Protein 3CI6 (pdb70)

CATH classification: 3.30.450.40

Foldseek 3Di:
DDLVVLLVVLVVCLVPAPALLSNQLSLVSLCVVPAQKKKKWFAPPVVQKTAINMRRDDPVSHRPDIGHLLAADQSVCQVVVAWDWFLARVVDPRYCFRTKIKHWAEPPHTMIMMTTHRHGDGQDPSNRVSVVVVRPVSNVSVVVCVVVVVD/DDLVVLLVVLLVQLVPDDALVSNQLSLVSLCVSPFQKKKKWFQDPVVQWTAINMDNPDPVRHRPWIGHCCAAPQNVCQVVVDWDWFLACVVVPVRRRDTPDADFGTWTWHWADPPHTMIMITTHRHRHDDDPSSVVSVNVSRDSSNVSVVVCVVPDDPD

B-factor: mean 15.13, std 10.1, range [2.0, 68.83]

Radius of gyration: 20.43 Å; Cα contacts (8 Å, |Δi|>4): 674; chains: 2; bounding box: 44×28×65 Å

Nearest PDB structures (foldseek):
  3ci6-assembly1_A  TM=1.004E+00  e=3.225E-29  Acinetobacter baylyi ADP1
  3ci6-assembly1_B  TM=9.570E-01  e=1.673E-23  Acinetobacter baylyi ADP1
  3trc-assembly1_A-2  TM=9.580E-01  e=2.636E-16  Coxiella burnetii
  1mc0-assembly1_A  TM=6.844E-01  e=2.206E-07  Mus musculus
  1ykd-assembly1_A  TM=7.534E-01  e=1.254E-06  Anabaena sp.

InterPro domains:
  IPR000121 PEP-utilising enzyme, C-terminal [PF02896] (431-718)
  IPR003018 GAF domain [PF01590] (22-156)
  IPR003018 GAF domain [SM00065] (21-168)
  IPR006318 Phosphotransferase system, enzyme I-like [TIGR01417] (184-736)
  IPR008279 PEP-utilising enzyme, mobile domain [PF00391] (331-403)
  IPR008731 Phosphotransferase system, enzyme I N-terminal [PF05524] (183-305)
  IPR015813 Pyruvate/Phosphoenolpyruvate kinase-like domain superfamily [SSF51621] (432-726)
  IPR023151 PEP-utilising enzyme, conserved site [PS00742] (625-643)
  IPR029016 GAF-like domain superfamily [G3DSA:3.30.450.40] (1-168)
  IPR036618 PtsI, HPr-binding domain superfamily [G3DSA:1.10.274.10] (201-325)
  IPR036618 PtsI, HPr-binding domain superfamily [SSF47831] (208-320)
  IPR036637 Phosphohistidine domain superfamily [SSF52009] (304-424)
  IPR040442 Pyruvate kinase-like domain superfamily [G3DSA:3.20.20.60] (415-750)
  IPR050499 Phosphoenolpyruvate-dependent sugar PTS enzyme [PTHR46244] (84-750)

Structure (mmCIF, N/CA/C/O backbone):
data_3CI6
#
_entry.id   3CI6
#
_cell.length_a   39.081
_cell.length_b   54.992
_cell.length_c   124.118
_cell.angle_alpha   90.000
_cell.angle_beta   90.000
_cell.angle_gamma   90.000
#
_symmetry.space_group_name_H-M   'P 21 21 21'
#
loop_
_entity.id
_entity.type
_entity.pdbx_description
1 polymer 'Phosphoenolpyruvate-protein phosphotransferase'
2 non-polymer 1-ETHOXY-2-(2-ETHOXYETHOXY)ETHANE
3 non-polymer DI(HYDROXYETHYL)ETHER
4 non-polymer GLYCEROL
5 water water
#
loop_
_atom_site.group_PDB
_atom_site.id
_atom_site.type_symbol
_atom_site.label_atom_id
_atom_site.label_alt_id
_atom_site.label_comp_id
_atom_site.label_asym_id
_atom_site.label_entity_id
_atom_site.label_seq_id
_atom_site.pdbx_PDB_ins_code
_atom_site.Cartn_x
_atom_site.Cartn_y
_atom_site.Cartn_z
_atom_site.occupancy
_atom_site.B_iso_or_equiv
_atom_site.auth_seq_id
_atom_site.auth_comp_id
_atom_site.auth_asym_id
_atom_site.auth_atom_id
_atom_site.pdbx_PDB_model_num
ATOM 9 N N A SER A 1 5 ? 1.891 33.948 -11.974 0.50 12.94 2 SER A N 1
ATOM 10 N N B SER A 1 5 ? 1.941 33.987 -12.054 0.50 13.76 2 SER A N 1
ATOM 11 C CA A SER A 1 5 ? 3.280 33.798 -11.560 0.50 11.02 2 SER A CA 1
ATOM 12 C CA B SER A 1 5 ? 3.314 33.797 -11.566 0.50 12.87 2 SER A CA 1
ATOM 13 C C A SER A 1 5 ? 3.543 32.777 -10.450 0.50 10.02 2 SER A C 1
ATOM 14 C C B SER A 1 5 ? 3.419 32.634 -10.593 0.50 10.89 2 SER A C 1
ATOM 15 O O A SER A 1 5 ? 2.907 32.823 -9.383 0.50 8.32 2 SER A O 1
ATOM 16 O O B SER A 1 5 ? 2.496 32.392 -9.815 0.50 10.41 2 SER A O 1
ATOM 21 N N . ASN A 1 6 ? 4.543 31.917 -10.665 1.00 9.04 3 ASN A N 1
ATOM 22 C CA . ASN A 1 6 ? 4.949 30.977 -9.627 1.00 7.99 3 ASN A CA 1
ATOM 23 C C . ASN A 1 6 ? 5.905 31.739 -8.733 1.00 8.27 3 ASN A C 1
ATOM 24 O O . ASN A 1 6 ? 6.978 32.160 -9.175 1.00 7.33 3 ASN A O 1
ATOM 45 N N . GLN A 1 8 ? 7.841 31.134 -6.041 1.00 7.13 5 GLN A N 1
ATOM 46 C CA . GLN A 1 8 ? 9.196 30.662 -5.728 1.00 6.83 5 GLN A CA 1
ATOM 47 C C . GLN A 1 8 ? 10.069 30.669 -6.964 1.00 6.21 5 GLN A C 1
ATOM 48 O O . GLN A 1 8 ? 11.244 31.070 -6.884 1.00 6.05 5 GLN A O 1
ATOM 54 N N . LEU A 1 9 ? 9.535 30.248 -8.111 1.00 6.24 6 LEU A N 1
ATOM 55 C CA . LEU A 1 9 ? 10.340 30.318 -9.352 1.00 6.96 6 LEU A CA 1
ATOM 56 C C . LEU A 1 9 ? 10.791 31.729 -9.636 1.00 6.42 6 LEU A C 1
ATOM 57 O O . LEU A 1 9 ? 11.983 31.960 -9.937 1.00 6.92 6 LEU A O 1
ATOM 62 N N . ASP A 1 10 ? 9.880 32.688 -9.524 1.00 6.65 7 ASP A N 1
ATOM 63 C CA . ASP A 1 10 ? 10.231 34.058 -9.841 1.00 7.69 7 ASP A CA 1
ATOM 64 C C . ASP A 1 10 ? 11.244 34.650 -8.843 1.00 7.04 7 ASP A C 1
ATOM 65 O O . ASP A 1 10 ? 12.166 35.370 -9.215 1.00 6.94 7 ASP A O 1
ATOM 70 N N . THR A 1 11 ? 11.098 34.312 -7.570 1.00 6.69 8 THR A N 1
ATOM 71 C CA . THR A 1 11 ? 12.069 34.786 -6.583 1.00 6.93 8 THR A CA 1
ATOM 72 C C . THR A 1 11 ? 13.439 34.175 -6.809 1.00 6.84 8 THR A C 1
ATOM 73 O O . THR A 1 11 ? 14.456 34.848 -6.695 1.00 7.86 8 THR A O 1
ATOM 77 N N . LEU A 1 12 ? 13.470 32.867 -7.103 1.00 6.79 9 LEU A N 1
ATOM 78 C CA . LEU A 1 12 ? 14.730 32.196 -7.392 1.00 6.06 9 LEU A CA 1
ATOM 79 C C . LEU A 1 12 ? 15.430 32.916 -8.542 1.00 7.46 9 LEU A C 1
ATOM 80 O O . LEU A 1 12 ? 16.633 33.182 -8.484 1.00 6.71 9 LEU A O 1
ATOM 85 N N . ARG A 1 13 ? 14.671 33.253 -9.570 1.00 6.87 10 ARG A N 1
ATOM 86 C CA . ARG A 1 13 ? 15.256 33.919 -10.746 1.00 7.25 10 ARG A CA 1
ATOM 87 C C . ARG A 1 13 ? 15.907 35.220 -10.329 1.00 5.94 10 ARG A C 1
ATOM 88 O O . ARG A 1 13 ? 17.051 35.470 -10.665 1.00 6.86 10 ARG A O 1
ATOM 96 N N . ARG A 1 14 ? 15.209 36.028 -9.545 1.00 6.70 11 ARG A N 1
ATOM 97 C CA . ARG A 1 14 ? 15.752 37.291 -9.166 1.00 8.00 11 ARG A CA 1
ATOM 98 C C . ARG A 1 14 ? 17.021 37.130 -8.316 1.00 7.09 11 ARG A C 1
ATOM 99 O O . ARG A 1 14 ? 18.003 37.838 -8.492 1.00 7.64 11 ARG A O 1
ATOM 107 N N . ILE A 1 15 ? 16.994 36.208 -7.373 1.00 6.40 12 ILE A N 1
ATOM 108 C CA . ILE A 1 15 ? 18.164 36.014 -6.513 1.00 7.50 12 ILE A CA 1
ATOM 109 C C . ILE A 1 15 ? 19.358 35.497 -7.303 1.00 7.21 12 ILE A C 1
ATOM 110 O O . ILE A 1 15 ? 20.484 36.027 -7.153 1.00 7.17 12 ILE A O 1
ATOM 115 N N . VAL A 1 16 ? 19.171 34.465 -8.139 1.00 6.98 13 VAL A N 1
ATOM 116 C CA . VAL A 1 16 ? 20.330 33.921 -8.824 1.00 7.51 13 VAL A CA 1
ATOM 117 C C . VAL A 1 16 ? 20.923 34.939 -9.780 1.00 7.32 13 VAL A C 1
ATOM 118 O O . VAL A 1 16 ? 22.135 34.921 -10.027 1.00 8.29 13 VAL A O 1
ATOM 122 N N . GLN A 1 17 ? 20.083 35.787 -10.370 1.00 7.01 14 GLN A N 1
ATOM 123 C CA . GLN A 1 17 ? 20.603 36.845 -11.264 1.00 7.60 14 GLN A CA 1
ATOM 124 C C . GLN A 1 17 ? 21.527 37.802 -10.494 1.00 7.76 14 GLN A C 1
ATOM 125 O O . GLN A 1 17 ? 22.535 38.256 -11.038 1.00 8.65 14 GLN A O 1
ATOM 131 N N A GLU A 1 18 ? 21.222 38.075 -9.235 0.50 7.86 15 GLU A N 1
ATOM 132 N N B GLU A 1 18 ? 21.207 38.094 -9.240 0.50 7.63 15 GLU A N 1
ATOM 133 C CA A GLU A 1 18 ? 22.117 38.913 -8.445 0.50 8.19 15 GLU A CA 1
ATOM 134 C CA B GLU A 1 18 ? 22.114 38.905 -8.429 0.50 8.05 15 GLU A CA 1
ATOM 135 C C A GLU A 1 18 ? 23.428 38.185 -8.156 0.50 8.29 15 GLU A C 1
ATOM 136 C C B GLU A 1 18 ? 23.429 38.166 -8.240 0.50 8.12 15 GLU A C 1
ATOM 137 O O A GLU A 1 18 ? 24.507 38.770 -8.188 0.50 8.33 15 GLU A O 1
ATOM 138 O O B GLU A 1 18 ? 24.510 38.718 -8.454 0.50 8.12 15 GLU A O 1
ATOM 149 N N . ILE A 1 19 ? 23.352 36.903 -7.865 1.00 7.53 16 ILE A N 1
ATOM 150 C CA . ILE A 1 19 ? 24.564 36.095 -7.676 1.00 8.49 16 ILE A CA 1
ATOM 151 C C . ILE A 1 19 ? 25.405 36.003 -8.954 1.00 8.64 16 ILE A C 1
ATOM 152 O O . ILE A 1 19 ? 26.644 36.078 -8.905 1.00 7.69 16 ILE A O 1
ATOM 157 N N . ASN A 1 20 ? 24.745 35.886 -10.105 1.00 8.39 17 ASN A N 1
ATOM 158 C CA . ASN A 1 20 ? 25.431 35.822 -11.404 1.00 8.31 17 ASN A CA 1
ATOM 159 C C . ASN A 1 20 ? 26.341 37.044 -11.617 1.00 8.16 17 ASN A C 1
ATOM 160 O O . ASN A 1 20 ? 27.354 36.945 -12.334 1.00 7.56 17 ASN A O 1
ATOM 165 N N A SER A 1 21 ? 25.984 38.166 -11.004 0.50 8.44 18 SER A N 1
ATOM 166 N N B SER A 1 21 ? 25.998 38.185 -11.026 0.50 8.98 18 SER A N 1
ATOM 167 C CA A SER A 1 21 ? 26.714 39.418 -11.199 0.50 8.22 18 SER A CA 1
ATOM 168 C CA B SER A 1 21 ? 26.816 39.393 -11.197 0.50 9.23 18 SER A CA 1
ATOM 169 C C A SER A 1 21 ? 27.597 39.784 -10.008 0.50 8.36 18 SER A C 1
ATOM 170 C C B SER A 1 21 ? 27.664 39.714 -9.964 0.50 9.18 18 SER A C 1
ATOM 171 O O A SER A 1 21 ? 28.059 40.918 -9.891 0.50 7.09 18 SER A O 1
ATOM 172 O O B SER A 1 21 ? 28.112 40.849 -9.785 0.50 8.15 18 SER A O 1
ATOM 177 N N A SER A 1 22 ? 27.857 38.803 -9.155 0.50 8.44 19 SER A N 1
ATOM 178 N N B SER A 1 22 ? 27.911 38.700 -9.142 0.50 9.21 19 SER A N 1
ATOM 179 C CA A SER A 1 22 ? 28.785 38.936 -8.025 0.50 8.63 19 SER A CA 1
ATOM 180 C CA B SER A 1 22 ? 28.863 38.785 -8.023 0.50 9.23 19 SER A CA 1
ATOM 181 C C A SER A 1 22 ? 30.214 39.148 -8.510 0.50 8.59 19 SER A C 1
ATOM 182 C C B SER A 1 22 ? 30.238 39.150 -8.532 0.50 8.90 19 SER A C 1
ATOM 183 O O A SER A 1 22 ? 30.575 38.724 -9.616 0.50 8.49 19 SER A O 1
ATOM 184 O O B SER A 1 22 ? 30.593 38.834 -9.680 0.50 8.88 19 SER A O 1
ATOM 189 N N . VAL A 1 23 ? 31.032 39.774 -7.663 1.00 8.05 20 VAL A N 1
ATOM 190 C CA . VAL A 1 23 ? 32.446 40.039 -7.972 1.00 7.70 20 VAL A CA 1
ATOM 191 C C . VAL A 1 23 ? 33.442 39.137 -7.261 1.00 8.40 20 VAL A C 1
ATOM 192 O O . VAL A 1 23 ? 34.640 39.229 -7.539 1.00 10.85 20 VAL A O 1
ATOM 196 N N . SER A 1 24 ? 32.971 38.272 -6.374 1.00 8.04 21 SER A N 1
ATOM 197 C CA . SER A 1 24 ? 33.880 37.412 -5.567 1.00 8.00 21 SER A CA 1
ATOM 198 C C . SER A 1 24 ? 33.038 36.408 -4.810 1.00 7.40 21 SER A C 1
ATOM 199 O O . SER A 1 24 ? 31.799 36.534 -4.730 1.00 8.19 21 SER A O 1
ATOM 202 N N . LEU A 1 25 ? 33.728 35.475 -4.160 1.00 8.57 22 LEU A N 1
ATOM 203 C CA . LEU A 1 25 ? 33.098 34.540 -3.255 1.00 8.95 22 LEU A CA 1
ATOM 204 C C . LEU A 1 25 ? 32.375 35.281 -2.128 1.00 8.21 22 LEU A C 1
ATOM 205 O O . LEU A 1 25 ? 31.205 35.030 -1.876 1.00 7.87 22 LEU A O 1
ATOM 210 N N . HIS A 1 26 ? 33.065 36.215 -1.494 1.00 9.45 23 HIS A N 1
ATOM 211 C CA . HIS A 1 26 ? 32.469 36.916 -0.372 1.00 10.05 23 HIS A CA 1
ATOM 212 C C . HIS A 1 26 ? 31.248 37.723 -0.791 1.00 8.82 23 HIS A C 1
ATOM 213 O O . HIS A 1 26 ? 30.253 37.776 -0.067 1.00 9.79 23 HIS A O 1
ATOM 220 N N . ASP A 1 27 ? 31.311 38.336 -1.964 1.00 8.50 24 ASP A N 1
ATOM 221 C CA . ASP A 1 27 ? 30.159 39.063 -2.477 1.00 8.01 24 ASP A CA 1
ATOM 222 C C . ASP A 1 27 ? 28.978 38.116 -2.686 1.00 8.56 24 ASP A C 1
ATOM 223 O O . ASP A 1 27 ? 27.842 38.417 -2.308 1.00 8.56 24 ASP A O 1
ATOM 228 N N . SER A 1 28 ? 29.240 36.951 -3.278 1.00 8.14 25 SER A N 1
ATOM 229 C CA . SER A 1 28 ? 28.191 35.963 -3.478 1.00 8.19 25 SER A CA 1
ATOM 230 C C . SER A 1 28 ? 27.535 35.531 -2.180 1.00 8.70 25 SER A C 1
ATOM 231 O O . SER A 1 28 ? 26.324 35.400 -2.121 1.00 8.76 25 SER A O 1
ATOM 234 N N . LEU A 1 29 ? 28.329 35.272 -1.146 1.00 8.42 26 LEU A N 1
ATOM 235 C CA . LEU A 1 29 ? 27.782 34.861 0.134 1.00 8.89 26 LEU A CA 1
ATOM 236 C C . LEU A 1 29 ? 26.956 35.969 0.762 1.00 8.81 26 LEU A C 1
ATOM 237 O O . LEU A 1 29 ? 25.900 35.708 1.336 1.00 10.03 26 LEU A O 1
ATOM 242 N N A ASP A 1 30 ? 27.438 37.204 0.674 0.50 8.71 27 ASP A N 1
ATOM 243 N N B ASP A 1 30 ? 27.428 37.204 0.667 0.50 9.40 27 ASP A N 1
ATOM 244 C CA A ASP A 1 30 ? 26.693 38.345 1.214 0.50 8.96 27 ASP A CA 1
ATOM 245 C CA B ASP A 1 30 ? 26.691 38.339 1.236 0.50 10.16 27 ASP A CA 1
ATOM 246 C C A ASP A 1 30 ? 25.359 38.537 0.487 0.50 9.16 27 ASP A C 1
ATOM 247 C C B ASP A 1 30 ? 25.392 38.657 0.483 0.50 9.83 27 ASP A C 1
ATOM 248 O O A ASP A 1 30 ? 24.310 38.680 1.105 0.50 7.75 27 ASP A O 1
ATOM 249 O O B ASP A 1 30 ? 24.394 39.011 1.102 0.50 9.03 27 ASP A O 1
ATOM 258 N N . ILE A 1 31 ? 25.399 38.490 -0.842 1.00 8.51 28 ILE A N 1
ATOM 259 C CA . ILE A 1 31 ? 24.167 38.600 -1.616 1.00 8.21 28 ILE A CA 1
ATOM 260 C C . ILE A 1 31 ? 23.216 37.489 -1.141 1.00 9.57 28 ILE A C 1
ATOM 261 O O . ILE A 1 31 ? 22.030 37.722 -0.863 1.00 8.73 28 ILE A O 1
ATOM 274 N N . VAL A 1 33 ? 22.907 35.648 1.722 1.00 8.48 30 VAL A N 1
ATOM 275 C CA . VAL A 1 33 ? 22.316 35.809 3.046 1.00 9.32 30 VAL A CA 1
ATOM 276 C C . VAL A 1 33 ? 21.283 36.916 3.109 1.00 8.69 30 VAL A C 1
ATOM 277 O O . VAL A 1 33 ? 20.238 36.792 3.759 1.00 10.45 30 VAL A O 1
ATOM 281 N N . ASN A 1 34 ? 21.565 38.029 2.448 1.00 9.79 31 ASN A N 1
ATOM 282 C CA . ASN A 1 34 ? 20.596 39.131 2.409 1.00 10.09 31 ASN A CA 1
ATOM 283 C C . ASN A 1 34 ? 19.352 38.803 1.627 1.00 10.06 31 ASN A C 1
ATOM 284 O O . ASN A 1 34 ? 18.241 39.044 2.095 1.00 10.05 31 ASN A O 1
ATOM 289 N N . GLN A 1 35 ? 19.526 38.215 0.449 1.00 9.52 32 GLN A N 1
ATOM 290 C CA . GLN A 1 35 ? 18.382 37.881 -0.369 1.00 9.66 32 GLN A CA 1
ATOM 291 C C . GLN A 1 35 ? 17.515 36.805 0.253 1.00 8.44 32 GLN A C 1
ATOM 292 O O . GLN A 1 35 ? 16.272 36.868 0.179 1.00 8.98 32 GLN A O 1
ATOM 298 N N . VAL A 1 36 ? 18.150 35.773 0.815 1.00 9.34 33 VAL A N 1
ATOM 299 C CA . VAL A 1 36 ? 17.398 34.707 1.496 1.00 9.22 33 VAL A CA 1
ATOM 300 C C . VAL A 1 36 ? 16.665 35.246 2.732 1.00 9.28 33 VAL A C 1
ATOM 301 O O . VAL A 1 36 ? 15.504 34.930 2.925 1.00 10.00 33 VAL A O 1
ATOM 305 N N . ALA A 1 37 ? 17.292 36.130 3.494 1.00 9.57 34 ALA A N 1
ATOM 306 C CA . ALA A 1 37 ? 16.597 36.704 4.676 1.00 10.03 34 ALA A CA 1
ATOM 307 C C . ALA A 1 37 ? 15.341 37.448 4.251 1.00 10.24 34 ALA A C 1
ATOM 308 O O . ALA A 1 37 ? 14.281 37.334 4.884 1.00 10.11 34 ALA A O 1
ATOM 310 N N . ASP A 1 38 ? 15.434 38.221 3.163 1.00 10.17 35 ASP A N 1
ATOM 311 C CA . ASP A 1 38 ? 14.241 38.876 2.590 1.00 10.39 35 ASP A CA 1
ATOM 312 C C . ASP A 1 38 ? 13.196 37.890 2.098 1.00 9.34 35 ASP A C 1
ATOM 313 O O . ASP A 1 38 ? 12.028 38.015 2.444 1.00 10.75 35 ASP A O 1
ATOM 318 N N . ALA A 1 39 ? 13.580 36.887 1.302 1.00 8.28 36 ALA A N 1
ATOM 319 C CA . ALA A 1 39 ? 12.605 35.988 0.744 1.00 9.51 36 ALA A CA 1
ATOM 320 C C . ALA A 1 39 ? 11.869 35.204 1.786 1.00 9.66 36 ALA A C 1
ATOM 321 O O . ALA A 1 39 ? 10.669 34.952 1.637 1.00 9.89 36 ALA A O 1
ATOM 331 N N . LYS A 1 41 ? 11.645 36.055 5.005 1.00 7.83 38 LYS A N 1
ATOM 332 C CA . LYS A 1 41 ? 11.205 36.911 6.097 1.00 7.99 38 LYS A CA 1
ATOM 333 C C . LYS A 1 41 ? 11.682 36.419 7.447 1.00 7.80 38 LYS A C 1
ATOM 334 O O . LYS A 1 41 ? 10.894 36.274 8.383 1.00 8.44 38 LYS A O 1
ATOM 340 N N . VAL A 1 42 ? 12.995 36.264 7.552 1.00 7.81 39 VAL A N 1
ATOM 341 C CA . VAL A 1 42 ? 13.629 35.805 8.777 1.00 7.86 39 VAL A CA 1
ATOM 342 C C . VAL A 1 42 ? 14.586 36.812 9.375 1.00 8.55 39 VAL A C 1
ATOM 343 O O . VAL A 1 42 ? 15.124 37.684 8.684 1.00 9.32 39 VAL A O 1
ATOM 347 N N . ASP A 1 43 ? 14.780 36.705 10.686 1.00 8.67 40 ASP A N 1
ATOM 348 C CA . ASP A 1 43 ? 15.704 37.559 11.424 1.00 8.88 40 ASP A CA 1
ATOM 349 C C . ASP A 1 43 ? 17.160 37.316 11.026 1.00 9.14 40 ASP A C 1
ATOM 350 O O . ASP A 1 43 ? 17.970 38.256 11.058 1.00 11.06 40 ASP A O 1
ATOM 355 N N . VAL A 1 44 ? 17.480 36.056 10.744 1.00 8.86 41 VAL A N 1
ATOM 356 C CA . VAL A 1 44 ? 18.862 35.690 10.493 1.00 10.02 41 VAL A CA 1
ATOM 357 C C . VAL A 1 44 ? 18.974 34.733 9.329 1.00 10.08 41 VAL A C 1
ATOM 358 O O . VAL A 1 44 ? 18.213 33.789 9.233 1.00 9.75 41 VAL A O 1
ATOM 362 N N . CYS A 1 45 ? 19.924 34.998 8.434 1.00 9.91 42 CYS A N 1
ATOM 363 C CA . CYS A 1 45 ? 20.403 33.997 7.497 1.00 9.72 42 CYS A CA 1
ATOM 364 C C . CYS A 1 45 ? 21.914 33.980 7.527 1.00 9.37 42 CYS A C 1
ATOM 365 O O . CYS A 1 45 ? 22.544 35.041 7.418 1.00 10.29 42 CYS A O 1
ATOM 368 N N . SER A 1 46 ? 22.503 32.772 7.677 1.00 9.13 43 SER A N 1
ATOM 369 C CA . SER A 1 46 ? 23.941 32.614 7.778 1.00 9.69 43 SER A CA 1
ATOM 370 C C . SER A 1 46 ? 24.424 31.494 6.888 1.00 9.16 43 SER A C 1
ATOM 371 O O . SER A 1 46 ? 23.696 30.538 6.624 1.00 9.14 43 SER A O 1
ATOM 374 N N . ILE A 1 47 ? 25.672 31.604 6.456 1.00 8.01 44 ILE A N 1
ATOM 375 C CA . ILE A 1 47 ? 26.320 30.551 5.709 1.00 8.66 44 ILE A CA 1
ATOM 376 C C . ILE A 1 47 ? 27.597 30.199 6.409 1.00 8.08 44 ILE A C 1
ATOM 377 O O . ILE A 1 47 ? 28.399 31.069 6.726 1.00 8.88 44 ILE A O 1
ATOM 382 N N . TYR A 1 48 ? 27.733 28.914 6.697 1.00 7.75 45 TYR A N 1
ATOM 383 C CA . TYR A 1 48 ? 28.937 28.325 7.288 1.00 7.78 45 TYR A CA 1
ATOM 384 C C . TYR A 1 48 ? 29.611 27.460 6.255 1.00 8.35 45 TYR A C 1
ATOM 385 O O . TYR A 1 48 ? 28.947 26.684 5.534 1.00 8.59 45 TYR A O 1
ATOM 394 N N . LEU A 1 49 ? 30.946 27.560 6.166 1.00 8.41 46 LEU A N 1
ATOM 395 C CA . LEU A 1 49 ? 31.696 26.725 5.232 1.00 9.96 46 LEU A CA 1
ATOM 396 C C . LEU A 1 49 ? 32.475 25.686 5.976 1.00 10.64 46 LEU A C 1
ATOM 397 O O . LEU A 1 49 ? 33.040 25.981 7.011 1.00 11.29 46 LEU A O 1
ATOM 402 N N . LEU A 1 50 ? 32.509 24.462 5.465 1.00 10.66 47 LEU A N 1
ATOM 403 C CA . LEU A 1 50 ? 33.288 23.395 6.067 1.00 11.95 47 LEU A CA 1
ATOM 404 C C . LEU A 1 50 ? 34.760 23.625 5.788 1.00 12.55 47 LEU A C 1
ATOM 405 O O . LEU A 1 50 ? 35.182 23.880 4.640 1.00 13.21 47 LEU A O 1
ATOM 410 N N . ASP A 1 51 ? 35.531 23.548 6.865 1.00 15.18 48 ASP A N 1
ATOM 411 C CA . ASP A 1 51 ? 36.954 23.503 6.823 1.00 17.80 48 ASP A CA 1
ATOM 412 C C . ASP A 1 51 ? 37.229 22.036 7.123 1.00 18.40 48 ASP A C 1
ATOM 413 O O . ASP A 1 51 ? 37.275 21.629 8.275 1.00 18.40 48 ASP A O 1
ATOM 418 N N . GLU A 1 52 ? 37.332 21.242 6.064 1.00 20.07 49 GLU A N 1
ATOM 419 C CA . GLU A 1 52 ? 37.430 19.780 6.161 1.00 21.14 49 GLU A CA 1
ATOM 420 C C . GLU A 1 52 ? 38.647 19.327 6.966 1.00 22.06 49 GLU A C 1
ATOM 421 O O . GLU A 1 52 ? 38.568 18.378 7.756 1.00 22.27 49 GLU A O 1
ATOM 427 N N . ARG A 1 53 ? 39.778 19.993 6.746 1.00 22.55 50 ARG A N 1
ATOM 428 C CA . ARG A 1 53 ? 41.013 19.642 7.435 1.00 23.23 50 ARG A CA 1
ATOM 429 C C . ARG A 1 53 ? 40.791 19.609 8.932 1.00 23.28 50 ARG A C 1
ATOM 430 O O . ARG A 1 53 ? 41.218 18.685 9.627 1.00 22.99 50 ARG A O 1
ATOM 438 N N . ASN A 1 54 ? 40.096 20.636 9.407 1.00 23.09 51 ASN A N 1
ATOM 439 C CA . ASN A 1 54 ? 39.867 20.843 10.825 1.00 23.16 51 ASN A CA 1
ATOM 440 C C . ASN A 1 54 ? 38.492 20.329 11.299 1.00 22.67 51 ASN A C 1
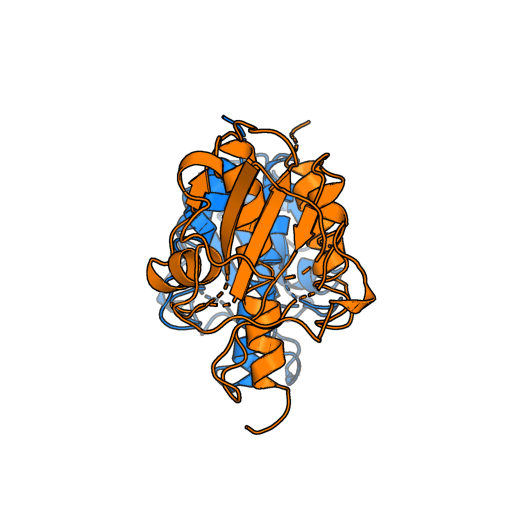ATOM 441 O O . ASN A 1 54 ? 38.198 20.350 12.489 1.00 23.05 51 ASN A O 1
ATOM 446 N N . GLN A 1 55 ? 37.699 19.786 10.375 1.00 22.16 52 GLN A N 1
ATOM 447 C CA . GLN A 1 55 ? 36.352 19.265 10.673 1.00 21.75 52 GLN A CA 1
ATOM 448 C C . GLN A 1 55 ? 35.554 20.282 11.498 1.00 20.88 52 GLN A C 1
ATOM 449 O O . GLN A 1 55 ? 34.971 19.950 12.539 1.00 20.52 52 GLN A O 1
ATOM 455 N N . ARG A 1 56 ? 35.569 21.524 11.022 1.00 19.21 53 ARG A N 1
ATOM 456 C CA . ARG A 1 56 ? 34.870 22.619 11.673 1.00 19.41 53 ARG A CA 1
ATOM 457 C C . ARG A 1 56 ? 34.111 23.404 10.622 1.00 17.36 53 ARG A C 1
ATOM 458 O O . ARG A 1 56 ? 34.498 23.406 9.451 1.00 16.12 53 ARG A O 1
ATOM 466 N N . TYR A 1 57 ? 33.037 24.057 11.049 1.00 15.68 54 TYR A N 1
ATOM 467 C CA . TYR A 1 57 ? 32.256 24.949 10.184 1.00 15.13 54 TYR A CA 1
ATOM 468 C C . TYR A 1 57 ? 32.543 26.379 10.578 1.00 14.13 54 TYR A C 1
ATOM 469 O O . TYR A 1 57 ? 32.345 26.739 11.747 1.00 15.76 54 TYR A O 1
ATOM 478 N N A LEU A 1 58 ? 32.974 27.188 9.620 0.60 12.49 55 LEU A N 1
ATOM 479 N N B LEU A 1 58 ? 33.013 27.178 9.622 0.40 13.13 55 LEU A N 1
ATOM 480 C CA A LEU A 1 58 ? 33.344 28.561 9.863 0.60 12.08 55 LEU A CA 1
ATOM 481 C CA B LEU A 1 58 ? 33.356 28.577 9.838 0.40 12.75 55 LEU A CA 1
ATOM 482 C C A LEU A 1 58 ? 32.233 29.470 9.373 0.60 11.60 55 LEU A C 1
ATOM 483 C C B LEU A 1 58 ? 32.207 29.453 9.377 0.40 12.04 55 LEU A C 1
ATOM 484 O O A LEU A 1 58 ? 31.813 29.355 8.229 0.60 10.54 55 LEU A O 1
ATOM 485 O O B LEU A 1 58 ? 31.748 29.303 8.252 0.40 11.35 55 LEU A O 1
ATOM 494 N N . LEU A 1 59 ? 31.744 30.368 10.228 1.00 11.25 56 LEU A N 1
ATOM 495 C CA . LEU A 1 59 ? 30.750 31.351 9.807 1.00 11.42 56 LEU A CA 1
ATOM 496 C C . LEU A 1 59 ? 31.408 32.287 8.803 1.00 11.91 56 LEU A C 1
ATOM 497 O O . LEU A 1 59 ? 32.401 32.953 9.117 1.00 12.49 56 LEU A O 1
ATOM 510 N N . ALA A 1 61 ? 29.339 34.287 6.286 1.00 10.72 58 ALA A N 1
ATOM 511 C CA . ALA A 1 61 ? 28.492 35.417 5.935 1.00 10.98 58 ALA A CA 1
ATOM 512 C C . ALA A 1 61 ? 27.256 35.362 6.791 1.00 10.95 58 ALA A C 1
ATOM 513 O O . ALA A 1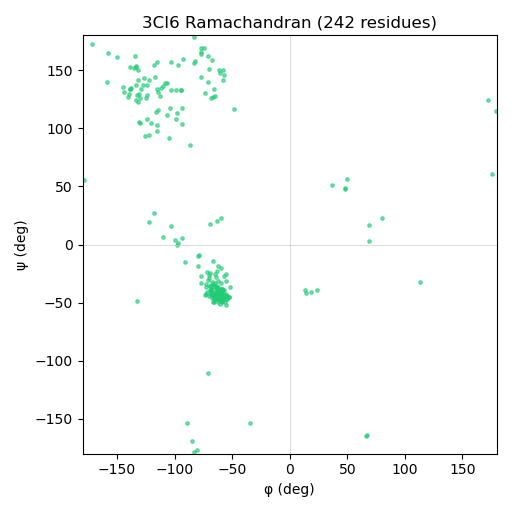 61 ? 26.782 34.274 7.132 1.00 10.12 58 ALA A O 1
ATOM 515 N N . SER A 1 62 ? 26.711 36.511 7.121 1.00 11.33 59 SER A N 1
ATOM 516 C CA . SER A 1 62 ? 25.438 36.535 7.866 1.00 12.03 59 SER A CA 1
ATOM 517 C C . SER A 1 62 ? 24.676 37.840 7.695 1.00 12.95 59 SER A C 1
ATOM 518 O O . SER A 1 62 ? 25.283 38.926 7.644 1.00 14.64 59 SER A O 1
ATOM 521 N N A LYS A 1 63 ? 23.354 37.730 7.624 0.70 13.27 60 LYS A N 1
ATOM 522 N N B LYS A 1 63 ? 23.353 37.740 7.609 0.30 12.56 60 LYS A N 1
ATOM 523 C CA A LYS A 1 63 ? 22.430 38.856 7.829 0.70 13.85 60 LYS A CA 1
ATOM 524 C CA B LYS A 1 63 ? 22.461 38.880 7.837 0.30 12.98 60 LYS A CA 1
ATOM 525 C C A LYS A 1 63 ? 21.751 38.567 9.160 0.70 14.09 60 LYS A C 1
ATOM 526 C C B LYS A 1 63 ? 21.750 38.584 9.145 0.30 13.89 60 LYS A C 1
ATOM 527 O O A LYS A 1 63 ? 21.138 37.511 9.320 0.70 14.41 60 LYS A O 1
ATOM 528 O O B LYS A 1 63 ? 21.089 37.556 9.268 0.30 14.17 60 LYS A O 1
ATOM 539 N N . GLY A 1 64 ? 21.912 39.470 10.120 1.00 15.61 61 GLY A N 1
ATOM 540 C CA . GLY A 1 64 ? 21.237 39.345 11.401 1.00 16.90 61 GLY A CA 1
ATOM 541 C C . GLY A 1 64 ? 22.100 39.005 12.608 1.00 18.02 61 GLY A C 1
ATOM 542 O O . GLY A 1 64 ? 21.790 39.454 13.716 1.00 18.76 61 GLY A O 1
ATOM 543 N N . LEU A 1 65 ? 23.163 38.212 12.437 1.00 19.42 62 LEU A N 1
ATOM 544 C CA . LEU A 1 65 ? 24.094 37.962 13.557 1.00 20.77 62 LEU A CA 1
ATOM 545 C C . LEU A 1 65 ? 25.068 39.122 13.648 1.00 22.77 62 LEU A C 1
ATOM 546 O O . LEU A 1 65 ? 25.279 39.846 12.667 1.00 24.88 62 LEU A O 1
ATOM 551 N N . ASN A 1 66 ? 25.662 39.292 14.824 1.00 24.52 63 ASN A N 1
ATOM 552 C CA . ASN A 1 66 ? 26.728 40.258 15.045 1.00 25.88 63 ASN A CA 1
ATOM 553 C C . ASN A 1 66 ? 27.794 40.120 13.948 1.00 26.40 63 ASN A C 1
ATOM 554 O O . ASN A 1 66 ? 28.401 39.055 13.789 1.00 26.86 63 ASN A O 1
ATOM 559 N N . PRO A 1 67 ? 27.980 41.174 13.147 1.00 26.91 64 PRO A N 1
ATOM 560 C CA . PRO A 1 67 ? 28.952 41.127 12.055 1.00 26.66 64 PRO A CA 1
ATOM 561 C C . PRO A 1 67 ? 30.350 40.683 12.480 1.00 26.54 64 PRO A C 1
ATOM 562 O O . PRO A 1 67 ? 31.023 39.972 11.725 1.00 26.50 64 PRO A O 1
ATOM 566 N N . GLU A 1 68 ? 30.781 41.082 13.676 1.00 26.16 65 GLU A N 1
ATOM 567 C CA . GLU A 1 68 ? 32.072 40.631 14.207 1.00 25.62 65 GLU A CA 1
ATOM 568 C C . GLU A 1 68 ? 32.191 39.109 14.352 1.00 25.44 65 GLU A C 1
ATOM 569 O O . GLU A 1 68 ? 33.300 38.580 14.429 1.00 25.53 65 GLU A O 1
ATOM 575 N N . SER A 1 69 ? 31.052 38.418 14.402 1.00 24.56 66 SER A N 1
ATOM 576 C CA . SER A 1 69 ? 31.019 36.955 14.452 1.00 24.23 66 SER A CA 1
ATOM 577 C C . SER A 1 69 ? 31.509 36.326 13.153 1.00 23.28 66 SER A C 1
ATOM 578 O O . SER A 1 69 ? 32.090 35.240 13.176 1.00 22.14 66 SER A O 1
ATOM 581 N N . VAL A 1 70 ? 31.265 37.006 12.035 1.00 22.78 67 VAL A N 1
ATOM 582 C CA . VAL A 1 70 ? 31.617 36.460 10.727 1.00 22.80 67 VAL A CA 1
ATOM 583 C C . VAL A 1 70 ? 33.125 36.327 10.587 1.00 23.21 67 VAL A C 1
ATOM 584 O O . VAL A 1 70 ? 33.884 37.247 10.933 1.00 22.50 67 VAL A O 1
ATOM 588 N N . GLY A 1 71 ? 33.547 35.167 10.088 1.00 23.80 68 GLY A N 1
ATOM 589 C CA . GLY A 1 71 ? 34.963 34.834 9.963 1.00 24.37 68 GLY A CA 1
ATOM 590 C C . GLY A 1 71 ? 35.626 34.640 11.316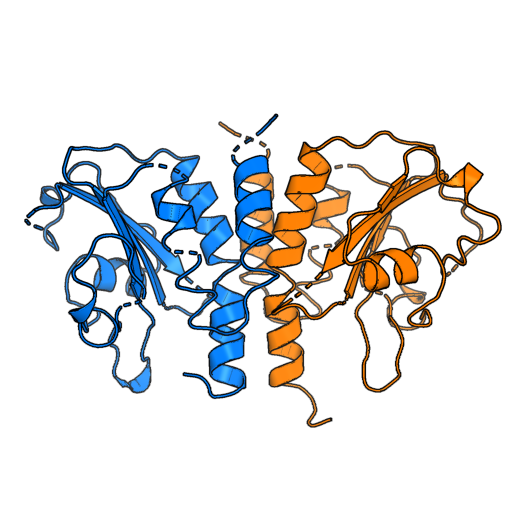 1.00 24.59 68 GLY A C 1
ATOM 591 O O . GLY A 1 71 ? 36.858 34.669 11.412 1.00 25.08 68 GLY A O 1
ATOM 592 N N . HIS A 1 72 ? 34.810 34.450 12.359 1.00 24.62 69 HIS A N 1
ATOM 593 C CA . HIS A 1 72 ? 35.313 34.217 13.713 1.00 24.93 69 HIS A CA 1
ATOM 594 C C . HIS A 1 72 ? 34.609 33.026 14.362 1.00 24.89 69 HIS A C 1
ATOM 595 O O . HIS A 1 72 ? 35.280 32.150 14.904 1.00 25.91 69 HIS A O 1
ATOM 602 N N . VAL A 1 73 ? 33.276 32.983 14.309 1.00 24.25 70 VAL A N 1
ATOM 603 C CA . VAL A 1 73 ? 32.524 31.870 14.896 1.00 23.73 70 VAL A CA 1
ATOM 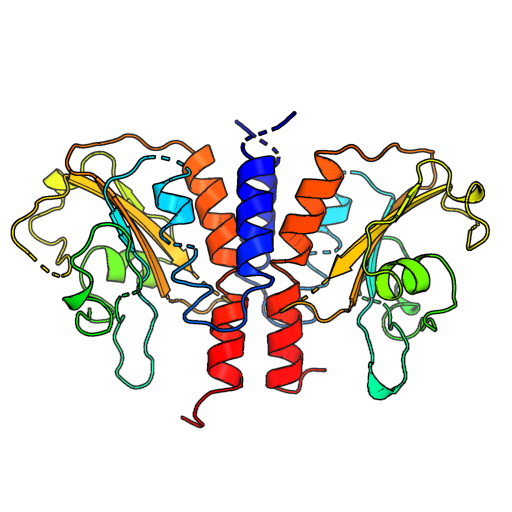604 C C . VAL A 1 73 ? 32.790 30.559 14.145 1.00 23.11 70 VAL A C 1
ATOM 605 O O . VAL A 1 73 ? 32.652 30.476 12.928 1.00 22.21 70 VAL A O 1
ATOM 609 N N . SER A 1 74 ? 33.186 29.544 14.907 1.00 22.54 71 SER A N 1
ATOM 610 C CA . SER A 1 74 ? 33.589 28.252 14.378 1.00 22.69 71 SER A CA 1
ATOM 611 C C . SER A 1 74 ? 32.907 27.167 15.210 1.00 22.51 71 SER A C 1
ATOM 612 O O . SER A 1 74 ? 32.865 27.262 16.454 1.00 22.64 71 SER A O 1
ATOM 615 N N . LEU A 1 75 ? 32.391 26.144 14.537 1.00 21.69 72 LEU A N 1
ATOM 616 C CA . LEU A 1 75 ? 31.652 25.064 15.174 1.00 21.98 72 LEU A CA 1
ATOM 617 C C . LEU A 1 75 ? 32.173 23.696 14.754 1.00 21.86 72 LEU A C 1
ATOM 618 O O . LEU A 1 75 ? 32.385 23.449 13.584 1.00 22.12 72 LEU A O 1
ATOM 623 N N . GLN A 1 76 ? 32.371 22.794 15.711 1.00 21.90 73 GLN A N 1
ATOM 624 C CA . GLN A 1 76 ? 32.680 21.403 15.373 1.00 22.06 73 GLN A CA 1
ATOM 625 C C . GLN A 1 76 ? 31.399 20.655 14.935 1.00 22.19 73 GLN A C 1
ATOM 626 O O . GLN A 1 76 ? 30.294 21.155 15.131 1.00 21.68 73 GLN A O 1
ATOM 632 N N . LEU A 1 77 ? 31.536 19.473 14.325 1.00 22.34 74 LEU A N 1
ATOM 633 C CA . LEU A 1 77 ? 30.360 18.735 13.796 1.00 22.52 74 LEU A CA 1
ATOM 634 C C . LEU A 1 77 ? 29.386 18.285 14.884 1.00 22.87 74 LEU A C 1
ATOM 635 O O . LEU A 1 77 ? 28.197 18.083 14.630 1.00 22.66 74 LEU A O 1
ATOM 640 N N . SER A 1 78 ? 29.907 18.114 16.087 1.00 22.30 75 SER A N 1
ATOM 641 C CA . SER A 1 78 ? 29.112 17.752 17.243 1.00 22.89 75 SER A CA 1
ATOM 642 C C . SER A 1 78 ? 28.397 18.962 17.823 1.00 22.96 75 SER A C 1
ATOM 643 O O . SER A 1 78 ? 27.547 18.816 18.709 1.00 23.65 75 SER A O 1
ATOM 646 N N . GLU A 1 79 ? 28.745 20.160 17.347 1.00 22.73 76 GLU A N 1
ATOM 647 C CA . GLU A 1 79 ? 28.291 21.372 18.016 1.00 22.78 76 GLU A CA 1
ATOM 648 C C . GLU A 1 79 ? 27.016 21.885 17.388 1.00 21.44 76 GLU A C 1
ATOM 649 O O . GLU A 1 79 ? 27.010 22.454 16.287 1.00 23.02 76 GLU A O 1
ATOM 655 N N . GLY A 1 80 ? 25.929 21.640 18.098 1.00 20.31 77 GLY A N 1
ATOM 656 C CA . GLY A 1 80 ? 24.665 22.246 17.775 1.00 19.07 77 GLY A CA 1
ATOM 657 C C . GLY A 1 80 ? 24.105 21.783 16.459 1.00 17.80 77 GLY A C 1
ATOM 658 O O . GLY A 1 80 ? 24.552 20.793 15.867 1.00 16.15 77 GLY A O 1
ATOM 659 N N . LEU A 1 81 ? 23.130 22.542 15.997 1.00 16.73 78 LEU A N 1
ATOM 660 C CA . LEU A 1 81 ? 22.342 22.125 14.874 1.00 15.89 78 LEU A CA 1
ATOM 661 C C . LEU A 1 81 ? 23.076 22.304 13.540 1.00 16.82 78 LEU A C 1
ATOM 662 O O . LEU A 1 81 ? 22.817 21.569 12.630 1.00 14.47 78 LEU A O 1
ATOM 667 N N . VAL A 1 82 ? 24.010 23.252 13.446 1.00 16.40 79 VAL A N 1
ATOM 668 C CA . VAL A 1 82 ? 24.787 23.434 12.227 1.00 16.81 79 VAL A CA 1
ATOM 669 C C . VAL A 1 82 ? 25.648 22.202 12.010 1.00 16.28 79 VAL A C 1
ATOM 670 O O . VAL A 1 82 ? 25.680 21.612 10.920 1.00 17.00 79 VAL A O 1
ATOM 674 N N . GLY A 1 83 ? 26.352 21.795 13.063 1.00 15.76 80 GLY A N 1
ATOM 675 C CA . GLY A 1 83 ? 27.105 20.570 13.035 1.00 15.31 80 GLY A CA 1
ATOM 676 C C . GLY A 1 83 ? 26.249 19.395 12.608 1.00 14.86 80 GLY A C 1
ATOM 677 O O . GLY A 1 83 ? 26.661 18.603 11.794 1.00 16.03 80 GLY A O 1
ATOM 678 N N . LEU A 1 84 ? 25.048 19.295 13.158 1.00 14.37 81 LEU A N 1
ATOM 679 C CA . LEU A 1 84 ? 24.135 18.196 12.874 1.00 13.77 81 LEU A CA 1
ATOM 680 C C . LEU A 1 84 ? 23.732 18.145 11.409 1.00 12.95 81 LEU A C 1
ATOM 681 O O . LEU A 1 84 ? 23.660 17.085 10.824 1.00 11.82 81 LEU A O 1
ATOM 686 N N . VAL A 1 85 ? 23.431 19.298 10.825 1.00 12.99 82 VAL A N 1
ATOM 687 C CA . VAL A 1 85 ? 23.084 19.324 9.404 1.00 13.67 82 VAL A CA 1
ATOM 688 C C . VAL A 1 85 ? 24.227 18.758 8.542 1.00 13.88 82 VAL A C 1
ATOM 689 O O . VAL A 1 85 ? 23.990 17.974 7.599 1.00 14.16 82 VAL A O 1
ATOM 693 N N . GLY A 1 86 ? 25.460 19.160 8.855 1.00 14.27 83 GLY A N 1
ATOM 694 C CA . GLY A 1 86 ? 26.628 18.711 8.082 1.00 15.30 83 GLY A CA 1
ATOM 695 C C . GLY A 1 86 ? 26.895 17.231 8.241 1.00 16.39 83 GLY A C 1
ATOM 696 O O . GLY A 1 86 ? 27.190 16.522 7.278 1.00 17.11 83 GLY A O 1
ATOM 697 N N . GLN A 1 87 ? 26.754 16.780 9.485 1.00 16.92 84 GLN A N 1
ATOM 698 C CA . GLN A 1 87 ? 26.983 15.404 9.900 1.00 18.25 84 GLN A CA 1
ATOM 699 C C . GLN A 1 87 ? 26.052 14.446 9.198 1.00 17.79 84 GLN A C 1
ATOM 700 O O . GLN A 1 87 ? 26.500 13.487 8.570 1.00 18.63 84 GLN A O 1
ATOM 706 N N A ARG A 1 88 ? 24.754 14.694 9.309 0.50 17.64 85 ARG A N 1
ATOM 707 N N B ARG A 1 88 ? 24.748 14.671 9.324 0.50 17.76 85 ARG A N 1
ATOM 708 C CA A ARG A 1 88 ? 23.761 13.787 8.752 0.50 17.97 85 ARG A CA 1
ATOM 709 C CA B ARG A 1 88 ? 23.773 13.755 8.737 0.50 18.20 85 ARG A CA 1
ATOM 710 C C A ARG A 1 88 ? 23.403 14.149 7.308 0.50 17.34 85 ARG A C 1
ATOM 711 C C B ARG A 1 88 ? 23.391 14.152 7.307 0.50 17.47 85 ARG A C 1
ATOM 712 O O A ARG A 1 88 ? 22.683 13.412 6.644 0.50 17.24 85 ARG A O 1
ATOM 713 O O B ARG A 1 88 ? 22.643 13.440 6.647 0.50 17.35 85 ARG A O 1
ATOM 728 N N . GLU A 1 89 ? 23.940 15.268 6.816 1.00 17.21 86 GLU A N 1
ATOM 729 C CA . GLU A 1 89 ? 23.705 15.711 5.443 1.00 17.15 86 GLU A CA 1
ATOM 730 C C . GLU A 1 89 ? 22.244 15.778 5.100 1.00 17.70 86 GLU A C 1
ATOM 731 O O . GLU A 1 89 ? 21.839 15.442 3.979 1.00 18.21 86 GLU A O 1
ATOM 737 N N A GLU A 1 90 ? 21.473 16.223 6.093 0.50 17.18 87 GLU A N 1
ATOM 738 N N B GLU A 1 90 ? 21.442 16.203 6.057 0.50 17.62 87 GLU A N 1
ATOM 739 C CA A GLU A 1 90 ? 20.008 16.297 6.054 0.50 17.26 87 GLU A CA 1
ATOM 740 C CA B GLU A 1 90 ? 20.042 16.428 5.777 0.50 17.55 87 GLU A CA 1
ATOM 741 C C A GLU A 1 90 ? 19.541 17.707 6.458 0.50 16.38 87 GLU A C 1
ATOM 742 C C B GLU A 1 90 ? 19.522 17.682 6.454 0.50 16.61 87 GLU A C 1
ATOM 743 O O A GLU A 1 90 ? 20.194 18.377 7.253 0.50 15.67 87 GLU A O 1
ATOM 744 O O B GLU A 1 90 ? 20.096 18.205 7.417 0.50 15.96 87 GLU A O 1
ATOM 755 N N . ILE A 1 91 ? 18.413 18.156 5.906 1.00 15.73 88 ILE A N 1
ATOM 756 C CA . ILE A 1 91 ? 17.721 19.334 6.403 1.00 15.11 88 ILE A CA 1
ATOM 757 C C . ILE A 1 91 ? 17.267 19.108 7.831 1.00 13.11 88 ILE A C 1
ATOM 758 O O . ILE A 1 91 ? 16.725 18.054 8.136 1.00 13.81 88 ILE A O 1
ATOM 763 N N . VAL A 1 92 ? 17.494 20.098 8.700 1.00 10.97 89 VAL A N 1
ATOM 764 C CA . VAL A 1 92 ? 16.922 20.139 10.003 1.00 11.16 89 VAL A CA 1
ATOM 765 C C . VAL A 1 92 ? 15.975 21.335 10.022 1.00 10.40 89 VAL A C 1
ATOM 766 O O . VAL A 1 92 ? 16.416 22.463 9.853 1.00 11.57 89 VAL A O 1
ATOM 770 N N . ASN A 1 93 ? 14.683 21.065 10.198 1.00 11.06 90 ASN A N 1
ATOM 771 C CA . ASN A 1 93 ? 13.625 22.069 10.167 1.00 11.21 90 ASN A CA 1
ATOM 772 C C . ASN A 1 93 ? 12.844 22.021 11.465 1.00 11.68 90 ASN A C 1
ATOM 773 O O . ASN A 1 93 ? 12.082 21.082 11.710 1.00 12.60 90 ASN A O 1
ATOM 778 N N . LEU A 1 94 ? 13.049 23.038 12.297 1.00 12.22 91 LEU A N 1
ATOM 779 C CA . LEU A 1 94 ? 12.468 23.097 13.632 1.00 13.96 91 LEU A CA 1
ATOM 780 C C . LEU A 1 94 ? 11.773 24.447 13.861 1.00 13.15 91 LEU A C 1
ATOM 781 O O . LEU A 1 94 ? 12.437 25.470 14.093 1.00 14.09 91 LEU A O 1
ATOM 786 N N . GLU A 1 95 ? 10.441 24.452 13.817 1.00 14.22 92 GLU A N 1
ATOM 787 C CA . GLU A 1 95 ? 9.655 25.603 14.264 1.00 13.99 92 GLU A CA 1
ATOM 788 C C . GLU A 1 95 ? 9.977 25.943 15.714 1.00 12.64 92 GLU A C 1
ATOM 789 O O . GLU A 1 95 ? 9.995 27.119 16.094 1.00 14.13 92 GLU A O 1
ATOM 795 N N . ASN A 1 96 ? 10.150 24.901 16.528 1.00 11.79 93 ASN A N 1
ATOM 796 C CA . ASN A 1 96 ? 10.555 25.027 17.919 1.00 12.08 93 ASN A CA 1
ATOM 797 C C . ASN A 1 96 ? 11.844 24.241 18.128 1.00 11.56 93 ASN A C 1
ATOM 798 O O . ASN A 1 96 ? 11.830 23.037 18.349 1.00 11.65 93 ASN A O 1
ATOM 803 N N . ALA A 1 97 ? 12.960 24.934 18.019 1.00 11.10 94 ALA A N 1
ATOM 804 C CA . ALA A 1 97 ? 14.266 24.309 18.087 1.00 11.84 94 ALA A CA 1
ATOM 805 C C . ALA A 1 97 ? 14.560 23.662 19.409 1.00 11.97 94 ALA A C 1
ATOM 806 O O . ALA A 1 97 ? 15.394 22.745 19.457 1.00 13.11 94 ALA A O 1
ATOM 808 N N . SER A 1 98 ? 13.886 24.086 20.482 1.00 12.00 95 SER A N 1
ATOM 809 C CA . SER A 1 98 ? 14.082 23.440 21.801 1.00 12.51 95 SER A CA 1
ATOM 810 C C . SER A 1 98 ? 13.676 21.967 21.835 1.00 13.34 95 SER A C 1
ATOM 811 O O . SER A 1 98 ? 14.077 21.234 22.736 1.00 14.28 95 SER A O 1
ATOM 814 N N . LYS A 1 99 ? 12.875 21.538 20.858 1.00 15.03 96 LYS A N 1
ATOM 815 C CA . LYS A 1 99 ? 12.511 20.123 20.701 1.00 15.91 96 LYS A CA 1
ATOM 816 C C . LYS A 1 99 ? 13.721 19.213 20.552 1.00 16.65 96 LYS A C 1
ATOM 817 O O . LYS A 1 99 ? 13.642 18.014 20.843 1.00 17.39 96 LYS A O 1
ATOM 823 N N . HIS A 1 100 ? 14.811 19.763 20.028 1.00 16.47 97 HIS A N 1
ATOM 824 C CA . HIS A 1 100 ? 15.981 18.969 19.703 1.00 17.93 97 HIS A CA 1
ATOM 825 C C . HIS A 1 100 ? 17.050 19.056 20.784 1.00 18.55 97 HIS A C 1
ATOM 826 O O . HIS A 1 100 ? 17.387 20.152 21.255 1.00 17.44 97 HIS A O 1
ATOM 833 N N A GLU A 1 101 ? 17.607 17.908 21.154 0.50 19.43 98 GLU A N 1
ATOM 834 N N B GLU A 1 101 ? 17.588 17.896 21.163 0.50 19.35 98 GLU A N 1
ATOM 835 C CA A GLU A 1 101 ? 18.603 17.849 22.223 0.50 20.41 98 GLU A CA 1
ATOM 836 C CA B GLU A 1 101 ? 18.630 17.809 22.193 0.50 20.29 98 GLU A CA 1
ATOM 837 C C A GLU A 1 101 ? 19.942 18.496 21.859 0.50 21.06 98 GLU A C 1
ATOM 838 C C B GLU A 1 101 ? 19.854 18.660 21.871 0.50 20.97 98 GLU A C 1
ATOM 839 O O A GLU A 1 101 ? 20.793 18.677 22.732 0.50 21.35 98 GLU A O 1
ATOM 840 O O B GLU A 1 101 ? 20.511 19.179 22.777 0.50 21.20 98 GLU A O 1
ATOM 851 N N . ARG A 1 102 ? 20.130 18.823 20.577 1.00 21.49 99 ARG A N 1
ATOM 852 C CA . ARG A 1 102 ? 21.298 19.561 20.114 1.00 22.43 99 ARG A CA 1
ATOM 853 C C . ARG A 1 102 ? 21.160 21.061 20.318 1.00 23.82 99 ARG A C 1
ATOM 854 O O . ARG A 1 102 ? 22.143 21.803 20.238 1.00 24.95 99 ARG A O 1
ATOM 862 N N . PHE A 1 103 ? 19.939 21.532 20.514 1.00 24.12 100 PHE A N 1
ATOM 863 C CA . PHE A 1 103 ? 19.749 22.955 20.529 1.00 24.81 100 PHE A CA 1
ATOM 864 C C . PHE A 1 103 ? 20.063 23.597 21.880 1.00 25.51 100 PHE A C 1
ATOM 865 O O . PHE A 1 103 ? 20.443 24.783 21.919 1.00 26.49 100 PHE A O 1
ATOM 873 N N . ILE A 1 113 ? 17.990 35.095 21.326 1.00 21.75 110 ILE A N 1
ATOM 874 C CA . ILE A 1 113 ? 17.271 33.819 21.404 1.00 21.82 110 ILE A CA 1
ATOM 875 C C . ILE A 1 113 ? 16.447 33.527 20.168 1.00 20.42 110 ILE A C 1
ATOM 876 O O . ILE A 1 113 ? 15.344 34.070 20.042 1.00 19.68 110 ILE A O 1
ATOM 881 N N . TYR A 1 114 ? 16.932 32.650 19.294 1.00 18.91 111 TYR A N 1
ATOM 882 C CA . TYR A 1 114 ? 16.141 32.250 18.130 1.00 18.41 111 TYR A CA 1
ATOM 883 C C . TYR A 1 114 ? 15.405 30.936 18.349 1.00 17.58 111 TYR A C 1
ATOM 884 O O . TYR A 1 114 ? 16.035 29.907 18.404 1.00 18.35 111 TYR A O 1
ATOM 893 N N . ASN A 1 115 ? 14.079 31.003 18.400 1.00 17.14 112 ASN A N 1
ATOM 894 C CA . ASN A 1 115 ? 13.199 29.840 18.582 1.00 17.52 112 ASN A CA 1
ATOM 895 C C . ASN A 1 115 ? 13.121 28.889 17.429 1.00 15.33 112 ASN A C 1
ATOM 896 O O . ASN A 1 115 ? 12.815 27.743 17.619 1.00 15.39 112 ASN A O 1
ATOM 901 N N . SER A 1 116 ? 13.315 29.387 16.217 1.00 12.28 113 SER A N 1
ATOM 902 C CA . SER A 1 116 ? 13.050 28.608 14.990 1.00 11.54 113 SER A CA 1
ATOM 903 C C . SER A 1 116 ? 14.329 28.539 14.195 1.00 11.50 113 SER A C 1
ATOM 904 O O . SER A 1 116 ? 15.065 29.517 14.127 1.00 12.63 113 SER A O 1
ATOM 907 N N . PHE A 1 117 ? 14.574 27.375 13.593 1.00 11.13 114 PHE A N 1
ATOM 908 C CA . PHE A 1 117 ? 15.805 27.049 12.888 1.00 10.82 114 PHE A CA 1
ATOM 909 C C . PHE A 1 117 ? 15.502 26.190 11.689 1.00 11.10 114 PHE A C 1
ATOM 910 O O . PHE A 1 117 ? 14.786 25.187 11.785 1.00 11.26 114 PHE A O 1
ATOM 918 N N . LEU A 1 118 ? 16.061 26.580 10.544 1.00 10.76 115 LEU A N 1
ATOM 919 C CA . LEU A 1 118 ? 16.078 25.709 9.373 1.00 11.42 115 LEU A CA 1
ATOM 920 C C . LEU A 1 118 ? 17.488 25.714 8.824 1.00 11.65 115 LEU A C 1
ATOM 921 O O . LEU A 1 118 ? 18.016 26.756 8.508 1.00 11.24 115 LEU A O 1
ATOM 926 N N . GLY A 1 119 ? 18.076 24.524 8.728 1.00 11.10 116 GLY A N 1
ATOM 927 C CA . GLY A 1 119 ? 19.423 24.356 8.250 1.00 10.87 116 GLY A CA 1
ATOM 928 C C . GLY A 1 119 ? 19.395 23.386 7.086 1.00 10.46 116 GLY A C 1
ATOM 929 O O . GLY A 1 119 ? 18.736 22.343 7.153 1.00 10.51 116 GLY A O 1
ATOM 930 N N . VAL A 1 120 ? 20.163 23.717 6.042 1.00 10.44 117 VAL A N 1
ATOM 931 C CA . VAL A 1 120 ? 20.188 22.972 4.791 1.00 10.38 117 VAL A CA 1
ATOM 932 C C . VAL A 1 120 ? 21.642 22.730 4.381 1.00 10.58 117 VAL A C 1
ATOM 933 O O . VAL A 1 120 ? 22.447 23.656 4.406 1.00 10.18 117 VAL A O 1
ATOM 937 N N . PRO A 1 121 ? 21.977 21.468 4.080 1.00 10.26 118 PRO A N 1
ATOM 938 C CA . PRO A 1 121 ? 23.358 21.203 3.671 1.00 10.30 118 PRO A CA 1
ATOM 939 C C . PRO A 1 121 ? 23.662 21.763 2.279 1.00 11.63 118 PRO A C 1
ATOM 940 O O . PRO A 1 121 ? 22.829 21.701 1.374 1.00 11.90 118 PRO A O 1
ATOM 944 N N . VAL A 1 122 ? 24.853 22.328 2.129 1.00 11.09 119 VAL A N 1
ATOM 945 C CA . VAL A 1 122 ? 25.343 22.759 0.820 1.00 10.74 119 VAL A CA 1
ATOM 946 C C . VAL A 1 122 ? 26.241 21.625 0.317 1.00 10.52 119 VAL A C 1
ATOM 947 O O . VAL A 1 122 ? 27.309 21.405 0.879 1.00 11.26 119 VAL A O 1
ATOM 967 N N . TYR A 1 124 ? 28.059 19.436 -2.955 1.00 9.95 121 TYR A N 1
ATOM 968 C CA . TYR A 1 124 ? 28.563 19.475 -4.343 1.00 10.15 121 TYR A CA 1
ATOM 969 C C . TYR A 1 124 ? 29.070 18.081 -4.614 1.00 10.14 121 TYR A C 1
ATOM 970 O O . TYR A 1 124 ? 30.011 17.648 -3.982 1.00 9.34 121 TYR A O 1
ATOM 979 N N . ARG A 1 125 ? 28.438 17.365 -5.546 1.00 10.59 122 ARG A N 1
ATOM 980 C CA . ARG A 1 125 ? 28.819 15.994 -5.888 1.00 12.03 122 ARG A CA 1
ATOM 981 C C . ARG A 1 125 ? 28.888 15.094 -4.684 1.00 12.73 122 ARG A C 1
ATOM 982 O O . ARG A 1 125 ? 29.876 14.353 -4.490 1.00 12.88 122 ARG A O 1
ATOM 990 N N A ARG A 1 126 ? 27.829 15.152 -3.889 0.50 12.87 123 ARG A N 1
ATOM 991 N N B ARG A 1 126 ? 27.823 15.151 -3.893 0.50 12.91 123 ARG A N 1
ATOM 992 C CA A ARG A 1 126 ? 27.647 14.325 -2.702 0.50 13.30 123 ARG A CA 1
ATOM 993 C CA B ARG A 1 126 ? 27.648 14.349 -2.686 0.50 13.47 123 ARG A CA 1
ATOM 994 C C A ARG A 1 126 ? 28.610 14.640 -1.563 0.50 13.39 123 ARG A C 1
ATOM 995 C C B ARG A 1 126 ? 28.775 14.528 -1.682 0.50 13.31 123 ARG A C 1
ATOM 996 O O A ARG A 1 126 ? 28.596 13.944 -0.565 0.50 13.51 123 ARG A O 1
ATOM 997 O O B ARG A 1 126 ? 29.093 13.592 -0.947 0.50 13.13 123 ARG A O 1
ATOM 1012 N N . LYS A 1 127 ? 29.386 15.715 -1.681 1.00 12.32 124 LYS A N 1
ATOM 1013 C CA . LYS A 1 127 ? 30.283 16.149 -0.622 1.00 12.97 124 LYS A CA 1
ATOM 1014 C C . LYS A 1 127 ? 29.762 17.414 0.038 1.00 11.99 124 LYS A C 1
ATOM 1015 O O . LYS A 1 127 ? 29.294 18.330 -0.633 1.00 11.89 124 LYS A O 1
ATOM 1021 N N . VAL A 1 128 ? 29.856 17.480 1.365 1.00 12.87 125 VAL A N 1
ATOM 1022 C CA . VAL A 1 128 ? 29.430 18.691 2.106 1.00 12.84 125 VAL A CA 1
ATOM 1023 C C . VAL A 1 128 ? 30.426 19.819 1.942 1.00 12.69 125 VAL A C 1
ATOM 1024 O O . VAL A 1 128 ? 31.626 19.642 2.235 1.00 13.78 125 VAL A O 1
ATOM 1036 N N . GLY A 1 130 ? 29.247 23.003 3.128 1.00 9.00 127 GLY A N 1
ATOM 1037 C CA . GLY A 1 130 ? 28.847 23.986 4.152 1.00 9.31 127 GLY A CA 1
ATOM 1038 C C . GLY A 1 130 ? 27.409 23.798 4.531 1.00 9.47 127 GLY A C 1
ATOM 1039 O O . GLY A 1 130 ? 26.823 22.781 4.180 1.00 8.37 127 GLY A O 1
ATOM 1040 N N . VAL A 1 131 ? 26.881 24.772 5.268 1.00 8.21 128 VAL A N 1
ATOM 1041 C CA . VAL A 1 131 ? 25.491 24.761 5.759 1.00 8.87 128 VAL A CA 1
ATOM 1042 C C . VAL A 1 131 ? 24.912 26.152 5.625 1.00 9.44 128 VAL A C 1
ATOM 1043 O O . VAL A 1 131 ? 25.550 27.100 6.037 1.00 9.34 128 VAL A O 1
ATOM 1047 N N . LEU A 1 132 ? 23.684 26.238 5.098 1.00 10.03 129 LEU A N 1
ATOM 1048 C CA . LEU A 1 132 ? 22.928 27.498 5.050 1.00 10.28 129 LEU A CA 1
ATOM 1049 C C . LEU A 1 132 ? 21.885 27.428 6.149 1.00 10.47 129 LEU A C 1
ATOM 1050 O O . LEU A 1 132 ? 21.154 26.416 6.256 1.00 10.76 129 LEU A O 1
ATOM 1055 N N . VAL A 1 133 ? 21.775 28.501 6.925 1.00 10.56 130 VAL A N 1
ATOM 1056 C CA . VAL A 1 133 ? 20.886 28.508 8.079 1.00 10.88 130 VAL A CA 1
ATOM 1057 C C . VAL A 1 133 ? 19.987 29.720 7.965 1.00 9.29 130 VAL A C 1
ATOM 1058 O O . VAL A 1 133 ? 20.448 30.798 7.629 1.00 10.37 130 VAL A O 1
ATOM 1062 N N . VAL A 1 134 ? 18.706 29.527 8.262 1.00 8.97 131 VAL A N 1
ATOM 1063 C CA . VAL A 1 134 ? 17.840 30.657 8.653 1.00 8.65 131 VAL A CA 1
ATOM 1064 C C . VAL A 1 134 ? 17.354 30.453 10.089 1.00 9.49 131 VAL A C 1
ATOM 1065 O O . VAL A 1 134 ? 17.086 29.350 10.513 1.00 9.26 131 VAL A O 1
ATOM 1069 N N . GLN A 1 135 ? 17.238 31.540 10.826 1.00 9.26 132 GLN A N 1
ATOM 1070 C CA . GLN A 1 135 ? 16.734 31.502 12.198 1.00 9.50 132 GLN A CA 1
ATOM 1071 C C . GLN A 1 135 ? 15.743 32.656 12.362 1.00 8.26 132 GLN A C 1
ATOM 1072 O O . GLN A 1 135 ? 15.861 33.705 11.721 1.00 8.09 132 GLN A O 1
ATOM 1078 N N . ASN A 1 136 ? 14.783 32.454 13.264 1.00 8.44 133 ASN A N 1
ATOM 1079 C CA . ASN A 1 136 ? 13.814 33.501 13.586 1.00 9.10 133 ASN A CA 1
ATOM 1080 C C . ASN A 1 136 ? 13.597 33.547 15.091 1.00 10.44 133 ASN A C 1
ATOM 1081 O O . ASN A 1 136 ? 13.614 32.517 15.746 1.00 10.36 133 ASN A O 1
ATOM 1086 N N A LYS A 1 137 ? 13.326 34.738 15.616 0.50 11.08 134 LYS A N 1
ATOM 1087 N N B LYS A 1 137 ? 13.420 34.751 15.627 0.50 11.16 134 LYS A N 1
ATOM 1088 C CA A LYS A 1 137 ? 13.071 34.922 17.041 0.50 11.86 134 LYS A CA 1
ATOM 1089 C CA B LYS A 1 137 ? 13.251 34.914 17.062 0.50 12.49 134 LYS A CA 1
ATOM 1090 C C A LYS A 1 137 ? 11.645 34.478 17.370 0.50 12.25 134 LYS A C 1
ATOM 1091 C C B LYS A 1 137 ? 11.890 34.354 17.432 0.50 12.53 134 LYS A C 1
ATOM 1092 O O A LYS A 1 137 ? 11.435 33.571 18.177 0.50 14.08 134 LYS A O 1
ATOM 1093 O O B LYS A 1 137 ? 11.804 33.334 18.113 0.50 13.68 134 LYS A O 1
ATOM 1104 N N A GLN A 1 138 ? 10.658 35.086 16.731 0.50 13.51 135 GLN A N 1
ATOM 1105 N N B GLN A 1 138 ? 10.837 34.989 16.939 0.50 13.40 135 GLN A N 1
ATOM 1106 C CA A GLN A 1 138 ? 9.291 34.622 16.922 0.50 14.55 135 GLN A CA 1
ATOM 1107 C CA B GLN A 1 138 ? 9.484 34.483 17.138 0.50 14.37 135 GLN A CA 1
ATOM 1108 C C A GLN A 1 138 ? 9.143 33.287 16.182 0.50 14.82 135 GLN A C 1
ATOM 1109 C C B GLN A 1 138 ? 9.268 33.224 16.300 0.50 14.65 135 GLN A C 1
ATOM 1110 O O A GLN A 1 138 ? 9.762 33.083 15.129 0.50 13.78 135 GLN A O 1
ATOM 1111 O O B GLN A 1 138 ? 9.951 33.017 15.291 0.50 13.64 135 GLN A O 1
ATOM 1122 N N . PRO A 1 139 ? 8.327 32.363 16.725 1.00 15.07 136 PRO A N 1
ATOM 1123 C CA . PRO A 1 139 ? 8.166 31.087 16.046 1.00 15.22 136 PRO A CA 1
ATOM 1124 C C . PRO A 1 139 ? 7.721 31.250 14.609 1.00 15.69 136 PRO A C 1
ATOM 1125 O O . PRO A 1 139 ? 6.835 32.063 14.302 1.00 16.37 136 PRO A O 1
ATOM 1129 N N A GLN A 1 140 ? 8.340 30.473 13.734 0.50 15.17 137 GLN A N 1
ATOM 1130 N N B GLN A 1 140 ? 8.359 30.486 13.726 0.50 15.30 137 GLN A N 1
ATOM 1131 C CA A GLN A 1 140 ? 8.003 30.491 12.330 0.50 15.93 137 GLN A CA 1
ATOM 1132 C CA B GLN A 1 140 ? 8.028 30.457 12.306 0.50 15.72 137 GLN A CA 1
ATOM 1133 C C A GLN A 1 140 ? 8.073 29.067 11.829 0.50 15.89 137 GLN A C 1
ATOM 1134 C C B GLN A 1 140 ? 8.015 29.003 11.843 0.50 15.82 137 GLN A C 1
ATOM 1135 O O A GLN A 1 140 ? 9.081 28.385 12.004 0.50 16.26 137 GLN A O 1
ATOM 1136 O O B GLN A 1 140 ? 8.913 28.2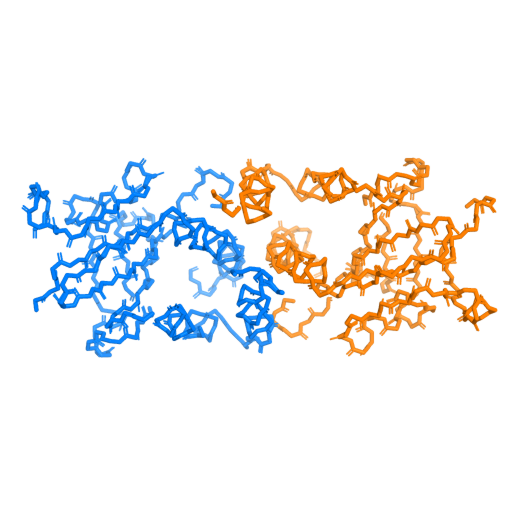31 12.167 0.50 16.27 137 GLN A O 1
ATOM 1147 N N A ASP A 1 141 ? 6.985 28.610 11.228 0.50 16.04 138 ASP A N 1
ATOM 1148 N N B ASP A 1 141 ? 6.993 28.641 11.077 0.50 16.06 138 ASP A N 1
ATOM 1149 C CA A ASP A 1 141 ? 7.037 27.376 10.478 0.50 16.35 138 ASP A CA 1
ATOM 1150 C CA B ASP A 1 141 ? 6.933 27.331 10.449 0.50 16.38 138 ASP A CA 1
ATOM 1151 C C A ASP A 1 141 ? 7.805 27.647 9.194 0.50 16.10 138 ASP A C 1
ATOM 1152 C C B ASP A 1 141 ? 7.476 27.463 9.032 0.50 16.28 138 ASP A C 1
ATOM 1153 O O A ASP A 1 141 ? 7.880 28.784 8.719 0.50 16.28 138 ASP A O 1
ATOM 1154 O O B ASP A 1 141 ? 6.986 28.303 8.257 0.50 16.70 138 ASP A O 1
ATOM 1163 N N . PHE A 1 142 ? 8.438 26.611 8.685 1.00 15.48 139 PHE A N 1
ATOM 1164 C CA . PHE A 1 142 ? 9.087 26.661 7.386 1.00 15.51 139 PHE A CA 1
ATOM 1165 C C . PHE A 1 142 ? 8.473 25.547 6.566 1.00 14.71 139 PHE A C 1
ATOM 1166 O O . PHE A 1 142 ? 8.589 24.367 6.907 1.00 14.99 139 PHE A O 1
ATOM 1174 N N . SER A 1 143 ? 7.813 25.926 5.472 1.00 14.08 140 SER A N 1
ATOM 1175 C CA . SER A 1 143 ? 7.055 25.000 4.675 1.00 13.79 140 SER A CA 1
ATOM 1176 C C . SER A 1 143 ? 7.914 24.119 3.759 1.00 12.89 140 SER A C 1
ATOM 1177 O O . SER A 1 143 ? 9.133 24.314 3.625 1.00 11.65 140 SER A O 1
ATOM 1180 N N A GLU A 1 144 ? 7.249 23.160 3.118 0.50 12.88 141 GLU A N 1
ATOM 1181 N N B GLU A 1 144 ? 7.260 23.157 3.116 0.50 12.77 141 GLU A N 1
ATOM 1182 C CA A GLU A 1 144 ? 7.862 22.311 2.104 0.50 13.34 141 GLU A CA 1
ATOM 1183 C CA B GLU A 1 144 ? 7.898 22.331 2.103 0.50 13.11 141 GLU A CA 1
ATOM 1184 C C A GLU A 1 144 ? 8.420 23.158 0.959 0.50 12.68 141 GLU A C 1
ATOM 1185 C C B GLU A 1 144 ? 8.445 23.189 0.975 0.50 12.52 141 GLU A C 1
ATOM 1186 O O A GLU A 1 144 ? 9.523 22.901 0.469 0.50 12.71 141 GLU A O 1
ATOM 1187 O O B GLU A 1 144 ? 9.568 22.976 0.517 0.50 12.36 141 GLU A O 1
ATOM 1198 N N . ALA A 1 145 ? 7.667 24.170 0.533 1.00 11.95 142 ALA A N 1
ATOM 1199 C CA . ALA A 1 145 ? 8.148 25.061 -0.528 1.00 11.95 142 ALA A CA 1
ATOM 1200 C C . ALA A 1 145 ? 9.376 25.824 -0.071 1.00 11.71 142 ALA A C 1
ATOM 1201 O O . ALA A 1 145 ? 10.312 26.013 -0.856 1.00 10.31 142 ALA A O 1
ATOM 1203 N N . ALA A 1 146 ? 9.403 26.242 1.198 1.00 11.28 143 ALA A N 1
ATOM 1204 C CA . ALA A 1 146 ? 10.602 26.867 1.740 1.00 10.70 143 ALA A CA 1
ATOM 1205 C C . ALA A 1 146 ? 11.810 25.944 1.679 1.00 9.89 143 ALA A C 1
ATOM 1206 O O . ALA A 1 146 ? 12.906 26.361 1.263 1.00 9.44 143 ALA A O 1
ATOM 1208 N N . GLU A 1 147 ? 11.641 24.689 2.071 1.00 10.26 144 GLU A N 1
ATOM 1209 C CA . GLU A 1 147 ? 12.756 23.731 1.971 1.00 9.98 144 GLU A CA 1
ATOM 1210 C C . GLU A 1 147 ? 13.240 23.614 0.519 1.00 9.87 144 GLU A C 1
ATOM 1211 O O . GLU A 1 147 ? 14.451 23.604 0.241 1.00 10.14 144 GLU A O 1
ATOM 1217 N N . SER A 1 148 ? 12.311 23.422 -0.421 1.00 9.66 145 SER A N 1
ATOM 1218 C CA . SER A 1 148 ? 12.701 23.268 -1.825 1.00 9.64 145 SER A CA 1
ATOM 1219 C C . SER A 1 148 ? 13.406 24.495 -2.382 1.00 8.75 145 SER A C 1
ATOM 1220 O O . SER A 1 148 ? 14.360 24.405 -3.156 1.00 9.21 145 SER A O 1
ATOM 1223 N N . PHE A 1 149 ? 12.933 25.655 -1.960 1.00 8.58 146 PHE A N 1
ATOM 1224 C CA . PHE A 1 149 ? 13.518 26.917 -2.339 1.00 9.39 146 PHE A CA 1
ATOM 1225 C C . PHE A 1 149 ? 14.974 26.990 -1.867 1.00 8.93 146 PHE A C 1
ATOM 1226 O O . PHE A 1 149 ? 15.869 27.325 -2.631 1.00 8.79 146 PHE A O 1
ATOM 1234 N N . LEU A 1 150 ? 15.197 26.711 -0.575 1.00 8.50 147 LEU A N 1
ATOM 1235 C CA . LEU A 1 150 ? 16.568 26.693 -0.038 1.00 8.65 147 LEU A CA 1
ATOM 1236 C C . LEU A 1 150 ? 17.455 25.600 -0.641 1.00 9.29 147 LEU A C 1
ATOM 1237 O O . LEU A 1 150 ? 18.642 25.856 -0.862 1.00 9.38 147 LEU A O 1
ATOM 1242 N N . VAL A 1 151 ? 16.939 24.384 -0.840 1.00 9.57 148 VAL A N 1
ATOM 1243 C CA . VAL A 1 151 ? 17.731 23.346 -1.515 1.00 9.02 148 VAL A CA 1
ATOM 1244 C C . VAL A 1 151 ? 18.227 23.826 -2.873 1.00 9.44 148 VAL A C 1
ATOM 1245 O O . VAL A 1 151 ? 19.364 23.568 -3.258 1.00 8.60 148 VAL A O 1
ATOM 1249 N N . THR A 1 152 ? 17.353 24.493 -3.612 1.00 7.96 149 THR A N 1
ATOM 1250 C CA . THR A 1 152 ? 17.701 24.950 -4.923 1.00 8.86 149 THR A CA 1
ATOM 1251 C C . THR A 1 152 ? 18.800 25.989 -4.840 1.00 10.09 149 THR A C 1
ATOM 1252 O O . THR A 1 152 ? 19.787 25.905 -5.555 1.00 11.05 149 THR A O 1
ATOM 1256 N N . LEU A 1 153 ? 18.667 26.955 -3.944 1.00 9.31 150 LEU A N 1
ATOM 1257 C CA . LEU A 1 153 ? 19.727 27.950 -3.784 1.00 9.51 150 LEU A CA 1
ATOM 1258 C C . LEU A 1 153 ? 21.022 27.356 -3.267 1.00 10.31 150 LEU A C 1
ATOM 1259 O O . LEU A 1 153 ? 22.116 27.806 -3.683 1.00 10.76 150 LEU A O 1
ATOM 1264 N N . CYS A 1 154 ? 20.956 26.369 -2.387 1.00 9.54 151 CYS A N 1
ATOM 1265 C CA . CYS A 1 154 ? 22.185 25.729 -1.910 1.00 10.50 151 CYS A CA 1
ATOM 1266 C C . CYS A 1 154 ? 22.904 25.045 -3.037 1.00 11.58 151 CYS A C 1
ATOM 1267 O O . CYS A 1 154 ? 24.139 25.066 -3.071 1.00 12.03 151 CYS A O 1
ATOM 1270 N N . ALA A 1 155 ? 22.175 24.442 -3.960 1.00 12.01 152 ALA A N 1
ATOM 1271 C CA . ALA A 1 155 ? 22.843 23.762 -5.084 1.00 12.56 152 ALA A CA 1
ATOM 1272 C C . ALA A 1 155 ? 23.578 24.794 -5.969 1.00 12.84 152 ALA A C 1
ATOM 1273 O O . ALA A 1 155 ? 24.705 24.550 -6.424 1.00 12.48 152 ALA A O 1
ATOM 1275 N N A GLN A 1 156 ? 22.972 25.957 -6.131 0.50 12.83 153 GLN A N 1
ATOM 1276 N N B GLN A 1 156 ? 23.024 25.995 -6.168 0.50 13.00 153 GLN A N 1
ATOM 1277 C CA A GLN A 1 156 ? 23.572 27.055 -6.842 0.50 13.30 153 GLN A CA 1
ATOM 1278 C CA B GLN A 1 156 ? 23.739 27.070 -6.892 0.50 13.88 153 GLN A CA 1
ATOM 1279 C C A GLN A 1 156 ? 24.875 27.539 -6.161 0.50 13.44 153 GLN A C 1
ATOM 1280 C C B GLN A 1 156 ? 24.981 27.548 -6.138 0.50 13.60 153 GLN A C 1
ATOM 1281 O O A GLN A 1 156 ? 25.927 27.678 -6.798 0.50 14.65 153 GLN A O 1
ATOM 1282 O O B GLN A 1 156 ? 26.099 27.730 -6.679 0.50 13.84 153 GLN A O 1
ATOM 1293 N N . LEU A 1 157 ? 24.794 27.753 -4.852 1.00 12.84 154 LEU A N 1
ATOM 1294 C CA . LEU A 1 157 ? 25.913 28.159 -4.014 1.00 13.20 154 LEU A CA 1
ATOM 1295 C C . LEU A 1 157 ? 27.031 27.131 -4.041 1.00 11.62 154 LEU A C 1
ATOM 1296 O O . LEU A 1 157 ? 28.220 27.481 -3.972 1.00 13.02 154 LEU A O 1
ATOM 1301 N N . SER A 1 158 ? 26.671 25.867 -4.106 1.00 10.89 155 SER A N 1
ATOM 1302 C CA . SER A 1 158 ? 27.676 24.799 -3.986 1.00 10.58 155 SER A CA 1
ATOM 1303 C C . SER A 1 158 ? 28.772 24.906 -5.087 1.00 9.94 155 SER A C 1
ATOM 1304 O O . SER A 1 158 ? 29.947 24.706 -4.808 1.00 9.02 155 SER A O 1
ATOM 1307 N N . GLY A 1 159 ? 28.401 25.271 -6.313 1.00 9.32 156 GLY A N 1
ATOM 1308 C CA . GLY A 1 159 ? 29.390 25.453 -7.383 1.00 9.32 156 GLY A CA 1
ATOM 1309 C C . GLY A 1 159 ? 30.276 26.665 -7.153 1.00 8.50 156 GLY A C 1
ATOM 1310 O O . GLY A 1 159 ? 31.468 26.655 -7.495 1.00 8.35 156 GLY A O 1
ATOM 1311 N N . VAL A 1 160 ? 29.709 27.724 -6.596 1.00 8.81 157 VAL A N 1
ATOM 1312 C CA . VAL A 1 160 ? 30.471 28.891 -6.184 1.00 8.78 157 VAL A CA 1
ATOM 1313 C C . VAL A 1 160 ? 31.556 28.512 -5.165 1.00 7.64 157 VAL A C 1
ATOM 1314 O O . VAL A 1 160 ? 32.704 28.898 -5.283 1.00 8.48 157 VAL A O 1
ATOM 1318 N N . ILE A 1 161 ? 31.199 27.692 -4.198 1.00 8.57 158 ILE A N 1
ATOM 1319 C CA . ILE A 1 161 ? 32.120 27.315 -3.155 1.00 8.40 158 ILE A CA 1
ATOM 1320 C C . ILE A 1 161 ? 33.153 26.331 -3.721 1.00 7.56 158 ILE A C 1
ATOM 1321 O O . ILE A 1 161 ? 34.347 26.485 -3.451 1.00 7.85 158 ILE A O 1
ATOM 1326 N N . ALA A 1 162 ? 32.702 25.356 -4.521 1.00 7.34 159 ALA A N 1
ATOM 1327 C CA . ALA A 1 162 ? 33.648 24.446 -5.187 1.00 7.31 159 ALA A CA 1
ATOM 1328 C C . ALA A 1 162 ? 34.698 25.221 -6.019 1.00 7.18 159 ALA A C 1
ATOM 1329 O O . ALA A 1 162 ? 35.909 24.993 -5.936 1.00 7.11 159 ALA A O 1
ATOM 1331 N N . HIS A 1 163 ? 34.239 26.181 -6.801 1.00 7.44 160 HIS A N 1
ATOM 1332 C CA . HIS A 1 163 ? 35.151 26.986 -7.585 1.00 7.15 160 HIS A CA 1
ATOM 1333 C C . HIS A 1 163 ? 36.138 27.751 -6.681 1.00 6.74 160 HIS A C 1
ATOM 1334 O O . HIS A 1 163 ? 37.304 27.897 -7.007 1.00 7.55 160 HIS A O 1
ATOM 1341 N N . ALA A 1 164 ? 35.658 28.276 -5.550 1.00 6.88 161 ALA A N 1
ATOM 1342 C CA . ALA A 1 164 ? 36.493 29.021 -4.620 1.00 6.59 161 ALA A CA 1
ATOM 1343 C C . ALA A 1 164 ? 37.633 28.160 -4.092 1.00 6.39 161 ALA A C 1
ATOM 1344 O O . ALA A 1 164 ? 38.787 28.622 -3.984 1.00 6.40 161 ALA A O 1
ATOM 1346 N N . HIS A 1 165 ? 37.354 26.900 -3.795 1.00 7.00 162 HIS A N 1
ATOM 1347 C CA . HIS A 1 165 ? 38.421 25.978 -3.400 1.00 7.03 162 HIS A CA 1
ATOM 1348 C C . HIS A 1 165 ? 39.411 25.774 -4.556 1.00 6.52 162 HIS A C 1
ATOM 1349 O O . HIS A 1 165 ? 40.614 25.742 -4.352 1.00 7.38 162 HIS A O 1
ATOM 1356 N N . ALA A 1 166 ? 38.887 25.629 -5.760 1.00 7.46 163 ALA A N 1
ATOM 1357 C CA . ALA A 1 166 ? 39.673 25.315 -6.933 1.00 6.96 163 ALA A CA 1
ATOM 1358 C C . ALA A 1 166 ? 40.670 26.421 -7.266 1.00 6.98 163 ALA A C 1
ATOM 1359 O O . ALA A 1 166 ? 41.788 26.141 -7.704 1.00 7.71 163 ALA A O 1
ATOM 1361 N N . VAL A 1 167 ? 40.273 27.671 -7.069 1.00 6.11 164 VAL A N 1
ATOM 1362 C CA . VAL A 1 167 ? 41.159 28.795 -7.377 1.00 7.05 164 VAL A CA 1
ATOM 1363 C C . VAL A 1 167 ? 41.886 29.312 -6.146 1.00 8.32 164 VAL A C 1
ATOM 1364 O O . VAL A 1 167 ? 42.636 30.267 -6.219 1.00 7.69 164 VAL A O 1
ATOM 1368 N N . GLY A 1 168 ? 41.659 28.686 -4.999 1.00 7.41 165 GLY A N 1
ATOM 1369 C CA . GLY A 1 168 ? 42.407 29.001 -3.805 1.00 9.59 165 GLY A CA 1
ATOM 1370 C C . GLY A 1 168 ? 41.987 30.222 -3.044 1.00 10.15 165 GLY A C 1
ATOM 1371 O O . GLY A 1 168 ? 42.803 30.742 -2.254 1.00 9.97 165 GLY A O 1
ATOM 1372 N N . ASN A 1 169 ? 40.721 30.648 -3.214 1.00 11.84 166 ASN A N 1
ATOM 1373 C CA . ASN A 1 169 ? 40.109 31.719 -2.410 1.00 13.84 166 ASN A CA 1
ATOM 1374 C C . ASN A 1 169 ? 39.848 31.250 -0.961 1.00 14.76 166 ASN A C 1
ATOM 1375 O O . ASN A 1 169 ? 39.881 32.051 -0.018 1.00 17.32 166 ASN A O 1
ATOM 1380 N N . ILE A 1 170 ? 39.586 29.956 -0.809 1.00 15.68 167 ILE A N 1
ATOM 1381 C CA . ILE A 1 170 ? 39.320 29.321 0.474 1.00 15.99 167 ILE A CA 1
ATOM 1382 C C . ILE A 1 170 ? 40.033 27.957 0.516 1.00 16.83 167 ILE A C 1
ATOM 1383 O O . ILE A 1 170 ? 40.523 27.473 -0.514 1.00 17.08 167 ILE A O 1
ATOM 1404 N N . SER B 1 5 ? 0.883 21.060 -3.306 1.00 19.96 2 SER B N 1
ATOM 1405 C CA . SER B 1 5 ? 2.280 21.413 -3.499 1.00 18.59 2 SER B CA 1
ATOM 1406 C C . SER B 1 5 ? 2.554 22.257 -4.748 1.00 13.12 2 SER B C 1
ATOM 1407 O O . SER B 1 5 ? 1.792 22.269 -5.724 1.00 10.06 2 SER B O 1
ATOM 1410 N N . ASN B 1 6 ? 3.683 22.962 -4.666 1.00 9.70 3 ASN B N 1
ATOM 1411 C CA . ASN B 1 6 ? 4.201 23.722 -5.770 1.00 7.68 3 ASN B CA 1
ATOM 1412 C C . ASN B 1 6 ? 4.972 22.715 -6.613 1.00 7.91 3 ASN B C 1
ATOM 1413 O O . ASN B 1 6 ? 6.168 22.442 -6.384 1.00 6.47 3 ASN B O 1
ATOM 1434 N N . GLN B 1 8 ? 5.821 22.668 -9.841 1.00 7.17 5 GLN B N 1
ATOM 1435 C CA . GLN B 1 8 ? 6.871 23.165 -10.740 1.00 6.06 5 GLN B CA 1
ATOM 1436 C C . GLN B 1 8 ? 8.177 23.429 -9.962 1.00 6.43 5 GLN B C 1
ATOM 1437 O O . GLN B 1 8 ? 9.280 23.132 -10.433 1.00 7.35 5 GLN B O 1
ATOM 1443 N N . LEU B 1 9 ? 8.051 23.959 -8.744 1.00 5.74 6 LEU B N 1
ATOM 1444 C CA . LEU B 1 9 ? 9.226 24.047 -7.842 1.00 5.38 6 LEU B CA 1
ATOM 1445 C C . LEU B 1 9 ? 9.783 22.667 -7.504 1.00 6.09 6 LEU B C 1
ATOM 1446 O O . LEU B 1 9 ? 11.000 22.480 -7.492 1.00 6.68 6 LEU B O 1
ATOM 1451 N N . ASP B 1 10 ? 8.910 21.703 -7.246 1.00 6.22 7 ASP B N 1
ATOM 1452 C CA . ASP B 1 10 ? 9.333 20.326 -6.979 1.00 7.21 7 ASP B CA 1
ATOM 1453 C C . ASP B 1 10 ? 10.097 19.744 -8.174 1.00 6.74 7 ASP B C 1
ATOM 1454 O O . ASP B 1 10 ? 11.106 19.067 -7.995 1.00 7.02 7 ASP B O 1
ATOM 1459 N N . THR B 1 11 ? 9.616 20.002 -9.382 1.00 6.63 8 THR B N 1
ATOM 1460 C CA . THR B 1 11 ? 10.293 19.559 -10.609 1.00 7.31 8 THR B CA 1
ATOM 1461 C C . THR B 1 11 ? 11.694 20.186 -10.708 1.00 7.72 8 THR B C 1
ATOM 1462 O O . THR B 1 11 ? 12.699 19.502 -10.953 1.00 9.25 8 THR B O 1
ATOM 1466 N N . LEU B 1 12 ? 11.764 21.490 -10.473 1.00 7.51 9 LEU B N 1
ATOM 1467 C CA . LEU B 1 12 ? 13.050 22.185 -10.484 1.00 7.43 9 LEU B CA 1
ATOM 1468 C C . LEU B 1 12 ? 14.012 21.585 -9.458 1.00 6.94 9 LEU B C 1
ATOM 1469 O O . LEU B 1 12 ? 15.154 21.281 -9.759 1.00 7.90 9 LEU B O 1
ATOM 1474 N N . ARG B 1 13 ? 13.534 21.397 -8.233 1.00 7.01 10 ARG B N 1
ATOM 1475 C CA . ARG B 1 13 ? 14.338 20.805 -7.172 1.00 7.97 10 ARG B CA 1
ATOM 1476 C C . ARG B 1 13 ? 14.849 19.420 -7.560 1.00 8.25 10 ARG B C 1
ATOM 1477 O O . ARG B 1 13 ? 16.007 19.115 -7.317 1.00 9.36 10 ARG B O 1
ATOM 1485 N N . ARG B 1 14 ? 14.000 18.612 -8.162 1.00 8.18 11 ARG B N 1
ATOM 1486 C CA . ARG B 1 14 ? 14.401 17.270 -8.571 1.00 9.58 11 ARG B CA 1
ATOM 1487 C C . ARG B 1 14 ? 15.564 17.322 -9.556 1.00 8.46 11 ARG B C 1
ATOM 1488 O O . ARG B 1 14 ? 16.532 16.558 -9.431 1.00 9.69 11 ARG B O 1
ATOM 1496 N N . ILE B 1 15 ? 15.467 18.211 -10.536 1.00 7.83 12 ILE B N 1
ATOM 1497 C CA . ILE B 1 15 ? 16.520 18.342 -11.537 1.00 7.63 12 ILE B CA 1
ATOM 1498 C C . ILE B 1 15 ? 17.779 18.911 -10.909 1.00 7.92 12 ILE B C 1
ATOM 1499 O O . ILE B 1 15 ? 18.885 18.412 -11.141 1.00 7.86 12 ILE B O 1
ATOM 1504 N N . VAL B 1 16 ? 17.612 19.932 -10.064 1.00 7.34 13 VAL B N 1
ATOM 1505 C CA . VAL B 1 16 ? 18.769 20.531 -9.403 1.00 7.94 13 VAL B CA 1
ATOM 1506 C C . VAL B 1 16 ? 19.554 19.481 -8.579 1.00 8.35 13 VAL B C 1
ATOM 1507 O O . VAL B 1 16 ? 20.790 19.421 -8.593 1.00 8.09 13 VAL B O 1
ATOM 1511 N N . GLN B 1 17 ? 18.828 18.598 -7.905 1.00 8.45 14 GLN B N 1
ATOM 1512 C CA . GLN B 1 17 ? 19.463 17.567 -7.081 1.00 9.28 14 GLN B CA 1
ATOM 1513 C C . GLN B 1 17 ? 20.175 16.544 -7.938 1.00 8.56 14 GLN B C 1
ATOM 1514 O O . GLN B 1 17 ? 21.287 16.158 -7.614 1.00 9.95 14 GLN B O 1
ATOM 1520 N N . GLU B 1 18 ? 19.584 16.172 -9.062 1.00 8.54 15 GLU B N 1
ATOM 1521 C CA . GLU B 1 18 ? 20.247 15.229 -9.953 1.00 10.25 15 GLU B CA 1
ATOM 1522 C C . GLU B 1 18 ? 21.498 15.858 -10.551 1.00 10.59 15 GLU B C 1
ATOM 1523 O O . GLU B 1 18 ? 22.550 15.191 -10.626 1.00 11.91 15 GLU B O 1
ATOM 1529 N N . ILE B 1 19 ? 21.440 17.120 -10.955 1.00 10.24 16 ILE B N 1
ATOM 1530 C CA . ILE B 1 19 ? 22.658 17.796 -11.457 1.00 11.16 16 ILE B CA 1
ATOM 1531 C C . ILE B 1 19 ? 23.713 17.907 -10.344 1.00 11.17 16 ILE B C 1
ATOM 1532 O O . ILE B 1 19 ? 24.921 17.695 -10.551 1.00 11.62 16 ILE B O 1
ATOM 1537 N N . ASN B 1 20 ? 23.261 18.259 -9.143 1.00 9.40 17 ASN B N 1
ATOM 1538 C CA . ASN B 1 20 ? 24.157 18.539 -8.043 1.00 10.84 17 ASN B CA 1
ATOM 1539 C C . ASN B 1 20 ? 24.973 17.322 -7.657 1.00 11.17 17 ASN B C 1
ATOM 1540 O O . ASN B 1 20 ? 26.176 17.474 -7.368 1.00 10.88 17 ASN B O 1
ATOM 1545 N N A SER B 1 21 ? 24.366 16.132 -7.750 0.50 10.73 18 SER B N 1
ATOM 1546 N N B SER B 1 21 ? 24.384 16.128 -7.728 0.50 10.98 18 SER B N 1
ATOM 1547 C CA A SER B 1 21 ? 24.985 14.853 -7.365 0.50 11.27 18 SER B CA 1
ATOM 1548 C CA B SER B 1 21 ? 25.062 14.887 -7.333 0.50 11.76 18 SER B CA 1
ATOM 1549 C C A SER B 1 21 ? 25.608 14.112 -8.537 0.50 10.64 18 SER B C 1
ATOM 1550 C C B SER B 1 21 ? 25.834 14.237 -8.477 0.50 10.93 18 SER B C 1
ATOM 1551 O O A SER B 1 21 ? 25.965 12.932 -8.417 0.50 9.87 18 SER B O 1
ATOM 1552 O O B SER B 1 21 ? 26.583 13.272 -8.262 0.50 10.67 18 SER B O 1
ATOM 1557 N N . SER B 1 22 ? 25.683 14.757 -9.684 1.00 10.52 19 SER B N 1
ATOM 1558 C CA . SER B 1 22 ? 26.328 14.157 -10.840 1.00 10.88 19 SER B CA 1
ATOM 1559 C C . SER B 1 22 ? 27.830 14.319 -10.697 1.00 11.58 19 SER B C 1
ATOM 1560 O O . SER B 1 22 ? 28.271 15.271 -10.066 1.00 12.25 19 SER B O 1
ATOM 1563 N N . VAL B 1 23 ? 28.568 13.411 -11.330 1.00 12.76 20 VAL B N 1
ATOM 1564 C CA . VAL B 1 23 ? 29.988 13.223 -11.087 1.00 12.57 20 VAL B CA 1
ATOM 1565 C C . VAL B 1 23 ? 30.895 14.063 -11.999 1.00 11.77 20 VAL B C 1
ATOM 1566 O O . VAL B 1 23 ? 32.097 14.166 -11.739 1.00 12.10 20 VAL B O 1
ATOM 1570 N N . SER B 1 24 ? 30.347 14.606 -13.076 1.00 9.41 21 SER B N 1
ATOM 1571 C CA . SER B 1 24 ? 31.155 15.281 -14.087 1.00 9.80 21 SER B CA 1
ATOM 1572 C C . SER B 1 24 ? 30.390 16.387 -14.769 1.00 8.67 21 SER B C 1
ATOM 1573 O O . SER B 1 24 ? 29.164 16.397 -14.767 1.00 7.83 21 SER B O 1
ATOM 1576 N N . LEU B 1 25 ? 31.132 17.287 -15.397 1.00 7.70 22 LEU B N 1
ATOM 1577 C CA . LEU B 1 25 ? 30.539 18.319 -16.224 1.00 7.11 22 LEU B CA 1
ATOM 1578 C C . LEU B 1 25 ? 29.656 17.713 -17.310 1.00 6.83 22 LEU B C 1
ATOM 1579 O O . LEU B 1 25 ? 28.523 18.131 -17.466 1.00 6.13 22 LEU B O 1
ATOM 1584 N N . HIS B 1 26 ? 30.179 16.731 -18.037 1.00 7.98 23 HIS B N 1
ATOM 1585 C CA . HIS B 1 26 ? 29.394 16.104 -19.077 1.00 9.01 23 HIS B CA 1
ATOM 1586 C C . HIS B 1 26 ? 28.060 15.583 -18.565 1.00 7.97 23 HIS B C 1
ATOM 1587 O O . HIS B 1 26 ? 27.022 15.771 -19.196 1.00 7.77 23 HIS B O 1
ATOM 1594 N N . ASP B 1 27 ? 28.078 14.875 -17.435 1.00 7.86 24 ASP B N 1
ATOM 1595 C CA . ASP B 1 27 ? 26.842 14.298 -16.906 1.00 8.61 24 ASP B CA 1
ATOM 1596 C C . ASP B 1 27 ? 25.888 15.426 -16.536 1.00 7.47 24 ASP B C 1
ATOM 1597 O O . ASP B 1 27 ? 24.687 15.339 -16.790 1.00 8.37 24 ASP B O 1
ATOM 1602 N N A SER B 1 28 ? 26.397 16.482 -15.914 0.60 6.75 25 SER B N 1
ATOM 1603 N N B SER B 1 28 ? 26.414 16.492 -15.929 0.40 7.12 25 SER B N 1
ATOM 1604 C CA A SER B 1 28 ? 25.533 17.585 -15.521 0.60 6.35 25 SER B CA 1
ATOM 1605 C CA B SER B 1 28 ? 25.581 17.626 -15.502 0.40 6.87 25 SER B CA 1
ATOM 1606 C C A SER B 1 28 ? 24.809 18.177 -16.729 0.60 5.87 25 SER B C 1
ATOM 1607 C C B SER B 1 28 ? 24.862 18.295 -16.678 0.40 6.39 25 SER B C 1
ATOM 1608 O O A SER B 1 28 ? 23.611 18.372 -16.699 0.60 5.65 25 SER B O 1
ATOM 1609 O O B SER B 1 28 ? 23.733 18.730 -16.556 0.40 6.55 25 SER B O 1
ATOM 1614 N N . LEU B 1 29 ? 25.554 18.395 -17.803 1.00 5.82 26 LEU B N 1
ATOM 1615 C CA . LEU B 1 29 ? 25.010 19.003 -19.022 1.00 6.39 26 LEU B CA 1
ATOM 1616 C C . LEU B 1 29 ? 23.944 18.108 -19.657 1.00 6.66 26 LEU B C 1
ATOM 1617 O O . LEU B 1 29 ? 22.905 18.602 -20.126 1.00 7.92 26 LEU B O 1
ATOM 1622 N N . ASP B 1 30 ? 24.226 16.809 -19.679 1.00 7.44 27 ASP B N 1
ATOM 1623 C CA . ASP B 1 30 ? 23.324 15.843 -20.289 1.00 8.07 27 ASP B CA 1
ATOM 1624 C C . ASP B 1 30 ? 22.034 15.779 -19.493 1.00 7.11 27 ASP B C 1
ATOM 1625 O O . ASP B 1 30 ? 20.918 15.757 -20.056 1.00 7.40 27 ASP B O 1
ATOM 1630 N N . ILE B 1 31 ? 22.161 15.727 -18.162 1.00 6.75 28 ILE B N 1
ATOM 1631 C CA . ILE B 1 31 ? 20.969 15.721 -17.300 1.00 7.25 28 ILE B CA 1
ATOM 1632 C C . ILE B 1 31 ? 20.166 16.967 -17.533 1.00 7.50 28 ILE B C 1
ATOM 1633 O O . ILE B 1 31 ? 18.946 16.91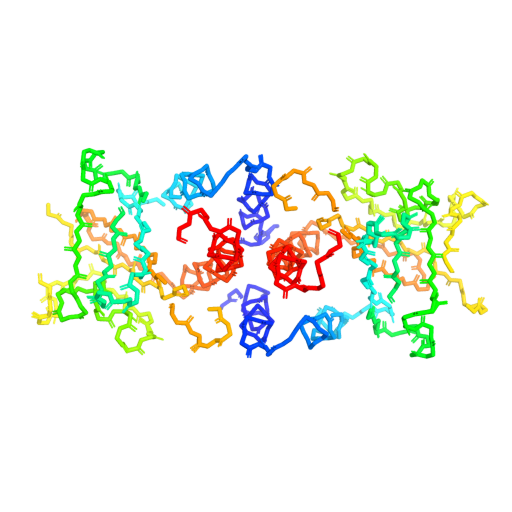7 -17.689 1.00 6.75 28 ILE B O 1
ATOM 1654 N N . VAL B 1 33 ? 19.938 19.157 -20.141 1.00 7.27 30 VAL B N 1
ATOM 1655 C CA . VAL B 1 33 ? 19.202 19.321 -21.433 1.00 7.80 30 VAL B CA 1
ATOM 1656 C C . VAL B 1 33 ? 18.039 18.348 -21.543 1.00 7.91 30 VAL B C 1
ATOM 1657 O O . VAL B 1 33 ? 16.961 18.680 -22.058 1.00 7.87 30 VAL B O 1
ATOM 1661 N N . ASN B 1 34 ? 18.217 17.120 -21.086 1.00 6.55 31 ASN B N 1
ATOM 1662 C CA . ASN B 1 34 ? 17.161 16.115 -21.211 1.00 6.70 31 ASN B CA 1
ATOM 1663 C C . ASN B 1 34 ? 16.027 16.409 -20.245 1.00 6.34 31 ASN B C 1
ATOM 1664 O O . ASN B 1 34 ? 14.859 16.300 -20.603 1.00 7.23 31 ASN B O 1
ATOM 1669 N N . GLN B 1 35 ? 16.374 16.782 -19.016 1.00 6.13 32 GLN B N 1
ATOM 1670 C CA . GLN B 1 35 ? 15.341 17.113 -18.052 1.00 6.94 32 GLN B CA 1
ATOM 1671 C C . GLN B 1 35 ? 14.573 18.390 -18.350 1.00 6.41 32 GLN B C 1
ATOM 1672 O O . GLN B 1 35 ? 13.354 18.409 -18.165 1.00 7.73 32 GLN B O 1
ATOM 1678 N N . VAL B 1 36 ? 15.253 19.394 -18.885 1.00 6.89 33 VAL B N 1
ATOM 1679 C CA . VAL B 1 36 ? 14.576 20.614 -19.354 1.00 7.21 33 VAL B CA 1
ATOM 1680 C C . VAL B 1 36 ? 13.611 20.240 -20.488 1.00 6.95 33 VAL B C 1
ATOM 1681 O O . VAL B 1 36 ? 12.433 20.636 -20.490 1.00 8.38 33 VAL B O 1
ATOM 1685 N N . ALA B 1 37 ? 14.048 19.440 -21.452 1.00 5.90 34 ALA B N 1
ATOM 1686 C CA . ALA B 1 37 ? 13.182 19.099 -22.580 1.00 7.82 34 ALA B CA 1
ATOM 1687 C C . ALA B 1 37 ? 11.926 18.373 -22.118 1.00 7.53 34 ALA B C 1
ATOM 1688 O O . ALA B 1 37 ? 10.811 18.615 -22.635 1.00 8.46 34 ALA B O 1
ATOM 1690 N N . ASP B 1 38 ? 12.081 17.485 -21.134 1.00 8.21 35 ASP B N 1
ATOM 1691 C CA . ASP B 1 38 ? 10.936 16.739 -20.607 1.00 8.46 35 ASP B CA 1
ATOM 1692 C C . ASP B 1 38 ? 10.012 17.642 -19.774 1.00 8.44 35 ASP B C 1
ATOM 1693 O O . ASP B 1 38 ? 8.787 17.547 -19.866 1.00 10.16 35 ASP B O 1
ATOM 1698 N N . ALA B 1 39 ? 10.578 18.523 -18.971 1.00 7.84 36 ALA B N 1
ATOM 1699 C CA . ALA B 1 39 ? 9.776 19.359 -18.081 1.00 8.14 36 ALA B CA 1
ATOM 1700 C C . ALA B 1 39 ? 8.965 20.386 -18.835 1.00 8.17 36 ALA B C 1
ATOM 1701 O O . ALA B 1 39 ? 7.869 20.752 -18.411 1.00 8.91 36 ALA B O 1
ATOM 1711 N N . LYS B 1 41 ? 8.397 20.016 -22.351 1.00 6.51 38 LYS B N 1
ATOM 1712 C CA . LYS B 1 41 ? 7.872 19.393 -23.559 1.00 7.16 38 LYS B CA 1
ATOM 1713 C C . LYS B 1 41 ? 8.193 20.242 -24.802 1.00 6.54 38 LYS B C 1
ATOM 1714 O O . LYS B 1 41 ? 7.309 20.719 -25.518 1.00 8.20 38 LYS B O 1
ATOM 1720 N N . VAL B 1 42 ? 9.487 20.410 -25.022 1.00 6.44 39 VAL B N 1
ATOM 1721 C CA . VAL B 1 42 ? 9.998 21.156 -26.168 1.00 5.72 39 VAL B CA 1
ATOM 1722 C C . VAL B 1 42 ? 10.779 20.228 -27.085 1.00 6.25 39 VAL B C 1
ATOM 1723 O O . VAL B 1 42 ? 11.248 19.180 -26.679 1.00 7.08 39 VAL B O 1
ATOM 1727 N N . ASP B 1 43 ? 10.885 20.629 -28.337 1.00 5.49 40 ASP B N 1
ATOM 1728 C CA . ASP B 1 43 ? 11.526 19.792 -29.347 1.00 6.00 40 ASP B CA 1
ATOM 1729 C C . ASP B 1 43 ? 13.019 19.654 -29.119 1.00 6.20 40 ASP B C 1
ATOM 1730 O O . ASP B 1 43 ? 13.570 18.567 -29.296 1.00 7.07 40 ASP B O 1
ATOM 1735 N N . VAL B 1 44 ? 13.672 20.763 -28.769 1.00 4.28 41 VAL B N 1
ATOM 1736 C CA . VAL B 1 44 ? 15.101 20.797 -28.616 1.00 4.36 41 VAL B CA 1
ATOM 1737 C C . VAL B 1 44 ? 15.550 21.597 -27.418 1.00 5.36 41 VAL B C 1
ATOM 1738 O O . VAL B 1 44 ? 15.046 22.693 -27.190 1.00 5.83 41 VAL B O 1
ATOM 1742 N N . CYS B 1 45 ? 16.479 21.050 -26.639 1.00 5.91 42 CYS B N 1
ATOM 1743 C CA . CYS B 1 45 ? 17.201 21.829 -25.645 1.00 6.19 42 CYS B CA 1
ATOM 1744 C C . CYS B 1 45 ? 18.677 21.502 -25.778 1.00 5.68 42 CYS B C 1
ATOM 1745 O O . CYS B 1 45 ? 19.048 20.340 -25.720 1.00 6.64 42 CYS B O 1
ATOM 1748 N N . SER B 1 46 ? 19.483 22.529 -25.967 1.00 5.58 43 SER B N 1
ATOM 1749 C CA . SER B 1 46 ? 20.916 22.362 -26.150 1.00 6.11 43 SER B CA 1
ATOM 1750 C C . SER B 1 46 ? 21.678 23.333 -25.294 1.00 6.13 43 SER B C 1
ATOM 1751 O O . SER B 1 46 ? 21.185 24.408 -24.969 1.00 7.02 43 SER B O 1
ATOM 1754 N N A ILE B 1 47 ? 22.932 22.991 -25.015 0.70 6.21 44 ILE B N 1
ATOM 1755 N N B ILE B 1 47 ? 22.933 22.985 -24.998 0.30 5.65 44 ILE B N 1
ATOM 1756 C CA A ILE B 1 47 ? 23.796 23.907 -24.292 0.70 6.71 44 ILE B CA 1
ATOM 1757 C CA B ILE B 1 47 ? 23.833 23.844 -24.212 0.30 5.32 44 ILE B CA 1
ATOM 1758 C C A ILE B 1 47 ? 25.110 24.057 -25.034 0.70 6.11 44 ILE B C 1
ATOM 1759 C C B ILE B 1 47 ? 25.150 24.052 -24.952 0.30 5.41 44 ILE B C 1
ATOM 1760 O O A ILE B 1 47 ? 25.721 23.078 -25.496 0.70 5.83 44 ILE B O 1
ATOM 1761 O O B ILE B 1 47 ? 25.849 23.083 -25.262 0.30 5.56 44 ILE B O 1
ATOM 1770 N N . TYR B 1 48 ? 25.464 25.314 -25.249 1.00 5.62 45 TYR B N 1
ATOM 1771 C CA . TYR B 1 48 ? 26.708 25.695 -25.901 1.00 5.47 45 TYR B CA 1
ATOM 1772 C C . TYR B 1 48 ? 27.587 26.316 -24.843 1.00 6.63 45 TYR B C 1
ATOM 1773 O O . TYR B 1 48 ? 27.196 27.290 -24.161 1.00 7.57 45 TYR B O 1
ATOM 1782 N N . LEU B 1 49 ? 28.813 25.841 -24.704 1.00 5.30 46 LEU B N 1
ATOM 1783 C CA . LEU B 1 49 ? 29.722 26.414 -23.721 1.00 5.67 46 LEU B CA 1
ATOM 1784 C C . LEU B 1 49 ? 30.777 27.260 -24.395 1.00 6.57 46 LEU B C 1
ATOM 1785 O O . LEU B 1 49 ? 31.263 26.934 -25.496 1.00 6.23 46 LEU B O 1
ATOM 1790 N N A LEU B 1 50 ? 31.115 28.382 -23.795 0.60 7.42 47 LEU B N 1
ATOM 1791 N N B LEU B 1 50 ? 31.187 28.308 -23.688 0.40 6.13 47 LEU B N 1
ATOM 1792 C CA A LEU B 1 50 ? 32.167 29.225 -24.333 0.60 8.72 47 LEU B CA 1
ATOM 1793 C CA B LEU B 1 50 ? 32.368 29.077 -24.038 0.40 6.40 47 LEU B CA 1
ATOM 1794 C C A LEU B 1 50 ? 33.524 28.540 -24.107 0.60 8.05 47 LEU B C 1
ATOM 1795 C C B LEU B 1 50 ? 33.568 28.200 -24.079 0.40 6.73 47 LEU B C 1
ATOM 1796 O O A LEU B 1 50 ? 33.915 28.313 -22.967 0.60 8.96 47 LEU B O 1
ATOM 1797 O O B LEU B 1 50 ? 33.899 27.475 -23.112 0.40 5.39 47 LEU B O 1
ATOM 1806 N N . ASP B 1 51 ? 34.251 28.262 -25.206 1.00 8.82 48 ASP B N 1
ATOM 1807 C CA . ASP B 1 51 ? 35.530 27.600 -25.280 1.00 10.19 48 ASP B CA 1
ATOM 1808 C C . ASP B 1 51 ? 36.511 28.743 -25.465 1.00 12.59 48 ASP B C 1
ATOM 1809 O O . ASP B 1 51 ? 36.704 29.250 -26.572 1.00 12.82 48 ASP B O 1
ATOM 1814 N N A GLU B 1 52 ? 37.140 29.186 -24.394 0.60 13.70 49 GLU B N 1
ATOM 1815 N N B GLU B 1 52 ? 37.094 29.156 -24.336 0.40 13.00 49 GLU B N 1
ATOM 1816 C CA A GLU B 1 52 ? 37.952 30.382 -24.511 0.60 14.29 49 GLU B CA 1
ATOM 1817 C CA B GLU B 1 52 ? 38.036 30.268 -24.285 0.40 13.31 49 GLU B CA 1
ATOM 1818 C C A GLU B 1 52 ? 39.273 30.100 -25.237 0.60 13.02 49 GLU B C 1
ATOM 1819 C C B GLU B 1 52 ? 39.169 30.048 -25.283 0.40 12.37 49 GLU B C 1
ATOM 1820 O O A GLU B 1 52 ? 39.845 31.004 -25.820 0.60 14.13 49 GLU B O 1
ATOM 1821 O O B GLU B 1 52 ? 39.446 30.889 -26.142 0.40 12.40 49 GLU B O 1
ATOM 1832 N N . ARG B 1 53 ? 39.738 28.862 -25.210 1.00 11.82 50 ARG B N 1
ATOM 1833 C CA . ARG B 1 53 ? 40.925 28.501 -25.968 1.00 11.68 50 ARG B CA 1
ATOM 1834 C C . ARG B 1 53 ? 40.752 28.679 -27.478 1.00 11.05 50 ARG B C 1
ATOM 1835 O O . ARG B 1 53 ? 41.620 29.214 -28.173 1.00 9.43 50 ARG B O 1
ATOM 1843 N N . ASN B 1 54 ? 39.591 28.253 -27.974 1.00 10.10 51 ASN B N 1
ATOM 1844 C CA . ASN B 1 54 ? 39.262 28.350 -29.394 1.00 11.72 51 ASN B CA 1
ATOM 1845 C C . ASN B 1 54 ? 38.366 29.534 -29.759 1.00 12.20 51 ASN B C 1
ATOM 1846 O O . ASN B 1 54 ? 37.963 29.676 -30.903 1.00 12.06 51 ASN B O 1
ATOM 1851 N N . GLN B 1 55 ? 38.059 30.375 -28.776 1.00 12.10 52 GLN B N 1
ATOM 1852 C CA . GLN B 1 55 ? 37.260 31.583 -28.975 1.00 12.51 52 GLN B CA 1
ATOM 1853 C C . GLN B 1 55 ? 35.971 31.322 -29.750 1.00 11.53 52 GLN B C 1
ATOM 1854 O O . GLN B 1 55 ? 35.730 31.877 -30.840 1.00 12.48 52 GLN B O 1
ATOM 1860 N N . ARG B 1 56 ? 35.178 30.404 -29.222 1.00 9.33 53 ARG B N 1
ATOM 1861 C CA . ARG B 1 56 ? 33.977 29.995 -29.884 1.00 8.53 53 ARG B CA 1
ATOM 1862 C C . ARG B 1 56 ? 33.046 29.401 -28.836 1.00 6.81 53 ARG B C 1
ATOM 1863 O O . ARG B 1 56 ? 33.477 29.030 -27.750 1.00 6.92 53 ARG B O 1
ATOM 1871 N N . TYR B 1 57 ? 31.784 29.258 -29.194 1.00 6.53 54 TYR B N 1
ATOM 1872 C CA . TYR B 1 57 ? 30.835 28.450 -28.406 1.00 6.50 54 TYR B CA 1
ATOM 1873 C C . TYR B 1 57 ? 30.799 27.057 -28.995 1.00 6.80 54 TYR B C 1
ATOM 1874 O O . TYR B 1 57 ? 30.667 26.922 -30.230 1.00 9.48 54 TYR B O 1
ATOM 1883 N N . LEU B 1 58 ? 30.886 26.033 -28.176 1.00 5.21 55 LEU B N 1
ATOM 1884 C CA . LEU B 1 58 ? 30.838 24.655 -28.649 1.00 5.48 55 LEU B CA 1
ATOM 1885 C C . LEU B 1 58 ? 29.599 23.964 -28.120 1.00 5.58 55 LEU B C 1
ATOM 1886 O O . LEU B 1 58 ? 29.302 24.043 -26.935 1.00 5.24 55 LEU B O 1
ATOM 1891 N N . LEU B 1 59 ? 28.883 23.248 -29.001 1.00 5.54 56 LEU B N 1
ATOM 1892 C CA . LEU B 1 59 ? 27.728 22.473 -28.576 1.00 5.38 56 LEU B CA 1
ATOM 1893 C C . LEU B 1 59 ? 28.211 21.329 -27.704 1.00 5.95 56 LEU B C 1
ATOM 1894 O O . LEU B 1 59 ? 29.034 20.521 -28.151 1.00 5.61 56 LEU B O 1
ATOM 1907 N N . ALA B 1 61 ? 25.968 19.525 -25.265 1.00 6.43 58 ALA B N 1
ATOM 1908 C CA . ALA B 1 61 ? 24.915 18.560 -24.968 1.00 6.52 58 ALA B CA 1
ATOM 1909 C C . ALA B 1 61 ? 23.639 18.986 -25.664 1.00 5.57 58 ALA B C 1
ATOM 1910 O O . ALA B 1 61 ? 23.416 20.188 -25.861 1.00 6.34 58 ALA B O 1
ATOM 1912 N N . SER B 1 62 ? 22.808 18.027 -26.024 1.00 6.33 59 SER B N 1
ATOM 1913 C CA . SER B 1 62 ? 21.527 18.336 -26.642 1.00 6.00 59 SER B CA 1
ATOM 1914 C C . SER B 1 62 ? 20.541 17.208 -26.511 1.00 6.07 59 SER B C 1
ATOM 1915 O O . SER B 1 62 ? 20.886 16.030 -26.661 1.00 8.18 59 SER B O 1
ATOM 1918 N N . LYS B 1 63 ? 19.293 17.589 -26.245 1.00 6.13 60 LYS B N 1
ATOM 1919 C CA . LYS B 1 63 ? 18.144 16.709 -26.497 1.00 6.74 60 LYS B CA 1
ATOM 1920 C C . LYS B 1 63 ? 17.481 17.243 -27.761 1.00 6.28 60 LYS B C 1
ATOM 1921 O O . LYS B 1 63 ? 17.055 18.388 -27.757 1.00 7.67 60 LYS B O 1
ATOM 1927 N N . GLY B 1 64 ? 17.444 16.450 -28.830 1.00 5.56 61 GLY B N 1
ATOM 1928 C CA . GLY B 1 64 ? 16.721 16.810 -30.024 1.00 5.18 61 GLY B CA 1
ATOM 1929 C C . GLY B 1 64 ? 17.567 17.075 -31.250 1.00 5.68 61 GLY B C 1
ATOM 1930 O O . GLY B 1 64 ? 17.117 16.784 -32.352 1.00 5.66 61 GLY B O 1
ATOM 1931 N N . LEU B 1 65 ? 18.787 17.601 -31.049 1.00 5.84 62 LEU B N 1
ATOM 1932 C CA . LEU B 1 65 ? 19.735 17.680 -32.167 1.00 6.53 62 LEU B CA 1
ATOM 1933 C C . LEU B 1 65 ? 20.327 16.310 -32.407 1.00 6.62 62 LEU B C 1
ATOM 1934 O O . LEU B 1 65 ? 20.227 15.411 -31.566 1.00 7.44 62 LEU B O 1
ATOM 1939 N N . ASN B 1 66 ? 20.942 16.102 -33.561 1.00 5.86 63 ASN B N 1
ATOM 1940 C CA . ASN B 1 66 ? 21.602 14.828 -33.788 1.00 5.48 63 ASN B CA 1
ATOM 1941 C C . ASN B 1 66 ? 22.759 14.697 -32.793 1.00 5.24 63 ASN B C 1
ATOM 1942 O O . ASN B 1 66 ? 23.583 15.569 -32.743 1.00 5.21 63 ASN B O 1
ATOM 1947 N N . PRO B 1 67 ? 22.856 13.596 -32.028 1.00 6.14 64 PRO B N 1
ATOM 1948 C CA . PRO B 1 67 ? 23.984 13.422 -31.106 1.00 7.43 64 PRO B CA 1
ATOM 1949 C C . PRO B 1 67 ? 25.353 13.515 -31.760 1.00 7.97 64 PRO B C 1
ATOM 1950 O O . PRO B 1 67 ? 26.319 13.862 -31.095 1.00 8.74 64 PRO B O 1
ATOM 1954 N N . GLU B 1 68 ? 25.459 13.219 -33.054 1.00 7.78 65 GLU B N 1
ATOM 1955 C CA . GLU B 1 68 ? 26.725 13.420 -33.808 1.00 8.53 65 GLU B CA 1
ATOM 1956 C C . GLU B 1 68 ? 27.232 14.832 -33.705 1.00 8.96 65 GLU B C 1
ATOM 1957 O O . GLU B 1 68 ? 28.459 15.069 -33.847 1.00 10.83 65 GLU B O 1
ATOM 1963 N N . SER B 1 69 ? 26.326 15.780 -33.590 1.00 8.52 66 SER B N 1
ATOM 1964 C CA . SER B 1 69 ? 26.672 17.199 -33.604 1.00 8.85 66 SER B CA 1
ATOM 1965 C C . SER B 1 69 ? 27.411 17.611 -32.325 1.00 8.78 66 SER B C 1
ATOM 1966 O O . SER B 1 69 ? 28.173 18.608 -32.328 1.00 8.65 66 SER B O 1
ATOM 1969 N N . VAL B 1 70 ? 27.171 16.878 -31.244 1.00 8.43 67 VAL B N 1
ATOM 1970 C CA . VAL B 1 70 ? 27.648 17.276 -29.912 1.00 8.04 67 VAL B CA 1
ATOM 1971 C C . VAL B 1 70 ? 29.160 17.168 -29.914 1.00 8.67 67 VAL B C 1
ATOM 1972 O O . VAL B 1 70 ? 29.699 16.133 -30.302 1.00 9.94 67 VAL B O 1
ATOM 1976 N N . GLY B 1 71 ? 29.826 18.254 -29.535 1.00 9.86 68 GLY B N 1
ATOM 1977 C CA . GLY B 1 71 ? 31.278 18.349 -29.564 1.00 9.28 68 GLY B CA 1
ATOM 1978 C C . GLY B 1 71 ? 31.886 18.750 -30.892 1.00 9.65 68 GLY B C 1
ATOM 1979 O O . GLY B 1 71 ? 33.122 18.892 -30.995 1.00 11.57 68 GLY B O 1
ATOM 1980 N N A HIS B 1 72 ? 31.040 18.983 -31.894 0.50 9.55 69 HIS B N 1
ATOM 1981 N N B HIS B 1 72 ? 31.061 18.909 -31.916 0.50 9.91 69 HIS B N 1
ATOM 1982 C CA A HIS B 1 72 ? 31.470 19.147 -33.281 0.50 9.85 69 HIS B CA 1
ATOM 1983 C CA B HIS B 1 72 ? 31.549 19.227 -33.240 0.50 10.52 69 HIS B CA 1
ATOM 1984 C C A HIS B 1 72 ? 30.758 20.260 -34.056 0.50 10.23 69 HIS B C 1
ATOM 1985 C C B HIS B 1 72 ? 31.123 20.649 -33.613 0.50 10.65 69 HIS B C 1
ATOM 1986 O O A HIS B 1 72 ? 30.959 20.405 -35.274 0.50 11.09 69 HIS B O 1
ATOM 1987 O O B HIS B 1 72 ? 31.968 21.477 -33.957 0.50 12.25 69 HIS B O 1
ATOM 2000 N N . VAL B 1 73 ? 29.867 20.981 -33.388 1.00 10.09 70 VAL B N 1
ATOM 2001 C CA . VAL B 1 73 ? 29.273 22.191 -33.945 1.00 9.56 70 VAL B CA 1
ATOM 2002 C C . VAL B 1 73 ? 29.663 23.376 -33.073 1.00 9.19 70 VAL B C 1
ATOM 2003 O O . VAL B 1 73 ? 29.525 23.322 -31.847 1.00 8.17 70 VAL B O 1
ATOM 2007 N N . SER B 1 74 ? 30.187 24.420 -33.705 1.00 9.91 71 SER B N 1
ATOM 2008 C CA . SER B 1 74 ? 30.583 25.601 -32.968 1.00 10.83 71 SER B CA 1
ATOM 2009 C C . SER B 1 74 ? 30.113 26.859 -33.643 1.00 10.99 71 SER B C 1
ATOM 2010 O O . SER B 1 74 ? 29.747 26.862 -34.830 1.00 11.07 71 SER B O 1
ATOM 2013 N N . LEU B 1 75 ? 30.110 27.916 -32.857 1.00 10.89 72 LEU B N 1
ATOM 2014 C CA . LEU B 1 75 ? 29.683 29.236 -33.273 1.00 10.47 72 LEU B CA 1
ATOM 2015 C C . LEU B 1 75 ? 30.705 30.266 -32.854 1.00 10.47 72 LEU B C 1
ATOM 2016 O O . LEU B 1 75 ? 31.254 30.183 -31.758 1.00 9.42 72 LEU B O 1
ATOM 2021 N N . GLN B 1 76 ? 30.954 31.272 -33.690 1.00 10.71 73 GLN B N 1
ATOM 2022 C CA . GLN B 1 76 ? 31.826 32.334 -33.231 1.00 12.42 73 GLN B CA 1
ATOM 2023 C C . GLN B 1 76 ? 31.119 33.179 -32.170 1.00 12.32 73 GLN B C 1
ATOM 2024 O O . GLN B 1 76 ? 29.904 33.141 -32.022 1.00 10.85 73 GLN B O 1
ATOM 2030 N N . LEU B 1 77 ? 31.899 33.934 -31.415 1.00 12.84 74 LEU B N 1
ATOM 2031 C CA . LEU B 1 77 ? 31.392 34.623 -30.241 1.00 14.05 74 LEU B CA 1
ATOM 2032 C C . LEU B 1 77 ? 30.343 35.694 -30.562 1.00 14.51 74 LEU B C 1
ATOM 2033 O O . LEU B 1 77 ? 29.471 35.946 -29.760 1.00 14.84 74 LEU B O 1
ATOM 2038 N N . SER B 1 78 ? 30.407 36.272 -31.746 1.00 14.96 75 SER B N 1
ATOM 2039 C CA . SER B 1 78 ? 29.422 37.280 -32.147 1.00 15.94 75 SER B CA 1
ATOM 2040 C C . SER B 1 78 ? 28.390 36.736 -33.115 1.00 15.90 75 SER B C 1
ATOM 2041 O O . SER B 1 78 ? 27.678 37.507 -33.762 1.00 16.18 75 SER B O 1
ATOM 2044 N N . GLU B 1 79 ? 28.282 35.410 -33.218 1.00 14.56 76 GLU B N 1
ATOM 2045 C CA . GLU B 1 79 ? 27.550 34.797 -34.318 1.00 14.66 76 GLU B CA 1
ATOM 2046 C C . GLU B 1 79 ? 26.112 34.501 -33.968 1.00 14.65 76 GLU B C 1
ATOM 2047 O O . GLU B 1 79 ? 25.837 33.672 -33.087 1.00 14.01 76 GLU B O 1
ATOM 2053 N N . GLY B 1 80 ? 25.199 35.153 -34.698 1.00 14.68 77 GLY B N 1
ATOM 2054 C CA . GLY B 1 80 ? 23.808 34.776 -34.658 1.00 13.55 77 GLY B CA 1
ATOM 2055 C C . GLY B 1 80 ? 23.117 35.026 -33.322 1.00 12.41 77 GLY B C 1
ATOM 2056 O O . GLY B 1 80 ? 23.582 35.816 -32.497 1.00 11.58 77 GLY B O 1
ATOM 2057 N N . LEU B 1 81 ? 21.966 34.392 -33.144 1.00 11.83 78 LEU B N 1
ATOM 2058 C CA . LEU B 1 81 ? 21.211 34.578 -31.896 1.00 11.15 78 LEU B CA 1
ATOM 2059 C C . LEU B 1 81 ? 21.934 34.064 -30.659 1.00 10.71 78 LEU B C 1
ATOM 2060 O O . LEU B 1 81 ? 21.834 34.686 -29.588 1.00 9.98 78 LEU B O 1
ATOM 2065 N N . VAL B 1 82 ? 22.665 32.946 -30.761 1.00 10.98 79 VAL B N 1
ATOM 2066 C CA . VAL B 1 82 ? 23.424 32.469 -29.613 1.00 9.92 79 VAL B CA 1
ATOM 2067 C C . VAL B 1 82 ? 24.494 33.496 -29.224 1.00 9.89 79 VAL B C 1
ATOM 2068 O O . VAL B 1 82 ? 24.670 33.844 -28.032 1.00 8.73 79 VAL B O 1
ATOM 2072 N N . GLY B 1 83 ? 25.211 34.008 -30.227 1.00 9.29 80 GLY B N 1
ATOM 2073 C CA . GLY B 1 83 ? 26.197 35.054 -29.949 1.00 8.82 80 GLY B CA 1
ATOM 2074 C C . GLY B 1 83 ? 25.557 36.267 -29.304 1.00 8.19 80 GLY B C 1
ATOM 2075 O O . GLY B 1 83 ? 26.152 36.892 -28.415 1.00 7.35 80 GLY B O 1
ATOM 2076 N N . LEU B 1 84 ? 24.342 36.619 -29.739 1.00 8.79 81 LEU B N 1
ATOM 2077 C CA . LEU B 1 84 ? 23.698 37.812 -29.224 1.00 8.75 81 LEU B CA 1
ATOM 2078 C C . LEU B 1 84 ? 23.315 37.654 -27.759 1.00 7.09 81 LEU B C 1
ATOM 2079 O O . LEU B 1 84 ? 23.477 38.589 -26.974 1.00 7.30 81 LEU B O 1
ATOM 2084 N N . VAL B 1 85 ? 22.849 36.466 -27.391 1.00 7.12 82 VAL B N 1
ATOM 2085 C CA . VAL B 1 85 ? 22.513 36.171 -26.005 1.00 6.30 82 VAL B CA 1
ATOM 2086 C C . VAL B 1 85 ? 23.766 36.375 -25.152 1.00 6.40 82 VAL B C 1
ATOM 2087 O O . VAL B 1 85 ? 23.733 36.984 -24.078 1.00 7.22 82 VAL B O 1
ATOM 2091 N N . GLY B 1 86 ? 24.894 35.871 -25.630 1.00 6.68 83 GLY B N 1
ATOM 2092 C CA . GLY B 1 86 ? 26.150 36.011 -24.913 1.00 7.15 83 GLY B CA 1
ATOM 2093 C C . GLY B 1 86 ? 26.664 37.421 -24.855 1.00 7.55 83 GLY B C 1
ATOM 2094 O O . GLY B 1 86 ? 27.216 37.856 -23.818 1.00 9.91 83 GLY B O 1
ATOM 2095 N N . GLN B 1 87 ? 26.526 38.176 -25.948 1.00 8.40 84 GLN B N 1
ATOM 2096 C CA . GLN B 1 87 ? 26.988 39.573 -25.981 1.00 9.93 84 GLN B CA 1
ATOM 2097 C C . GLN B 1 87 ? 26.136 40.521 -25.104 1.00 8.44 84 GLN B C 1
ATOM 2098 O O . GLN B 1 87 ? 26.671 41.361 -24.354 1.00 10.17 84 GLN B O 1
ATOM 2104 N N . ARG B 1 88 ? 24.820 40.363 -25.200 1.00 7.82 85 ARG B N 1
ATOM 2105 C CA . ARG B 1 88 ? 23.905 41.158 -24.430 1.00 7.49 85 ARG B CA 1
ATOM 2106 C C . ARG B 1 88 ? 23.750 40.692 -22.995 1.00 6.93 85 ARG B C 1
ATOM 2107 O O . ARG B 1 88 ? 23.245 41.450 -22.156 1.00 8.65 85 ARG B O 1
ATOM 2115 N N . GLU B 1 89 ? 24.129 39.448 -22.706 1.00 6.25 86 GLU B N 1
ATOM 2116 C CA . GLU B 1 89 ? 23.982 38.891 -21.354 1.00 6.78 86 GLU B CA 1
ATOM 2117 C C . GLU B 1 89 ? 22.533 38.955 -20.881 1.00 7.79 86 GLU B C 1
ATOM 2118 O O . GLU B 1 89 ? 22.269 39.252 -19.704 1.00 8.60 86 GLU B O 1
ATOM 2124 N N A GLU B 1 90 ? 21.608 38.713 -21.817 0.70 7.37 87 GLU B N 1
ATOM 2125 N N B GLU B 1 90 ? 21.664 38.524 -21.792 0.30 7.18 87 GLU B N 1
ATOM 2126 C CA A GLU B 1 90 ? 20.147 38.826 -21.623 0.70 8.60 87 GLU B CA 1
ATOM 2127 C CA B GLU B 1 90 ? 20.228 38.711 -21.745 0.30 7.43 87 GLU B CA 1
ATOM 2128 C C A GLU B 1 90 ? 19.495 37.576 -22.230 0.70 5.99 87 GLU B C 1
ATOM 2129 C C B GLU B 1 90 ? 19.510 37.484 -22.247 0.30 6.40 87 GLU B C 1
ATOM 2130 O O A GLU B 1 90 ? 19.980 37.051 -23.213 0.70 6.29 87 GLU B O 1
ATOM 2131 O O B GLU B 1 90 ? 19.956 36.881 -23.218 0.30 6.83 87 GLU B O 1
ATOM 2142 N N . ILE B 1 91 ? 18.363 37.166 -21.642 1.00 6.78 88 ILE B N 1
ATOM 2143 C CA . ILE B 1 91 ? 17.443 36.241 -22.269 1.00 6.62 88 ILE B CA 1
ATOM 2144 C C . ILE B 1 91 ? 16.935 36.838 -23.588 1.00 6.31 88 ILE B C 1
ATOM 2145 O O . ILE B 1 91 ? 16.663 38.058 -23.646 1.00 5.79 88 ILE B O 1
ATOM 2150 N N . VAL B 1 92 ? 16.895 35.996 -24.614 1.00 5.07 89 VAL B N 1
ATOM 2151 C CA . VAL B 1 92 ? 16.258 36.313 -25.891 1.00 5.95 89 VAL B CA 1
ATOM 2152 C C . VAL B 1 92 ? 15.168 35.256 -26.098 1.00 6.33 89 VAL B C 1
ATOM 2153 O O . VAL B 1 92 ? 15.437 34.114 -26.411 1.00 5.89 89 VAL B O 1
ATOM 2157 N N . ASN B 1 93 ? 13.920 35.679 -25.892 1.00 6.58 90 ASN B N 1
ATOM 2158 C CA . ASN B 1 93 ? 12.762 34.795 -25.928 1.00 7.11 90 ASN B CA 1
ATOM 2159 C C . ASN B 1 93 ? 11.914 35.245 -27.101 1.00 6.72 90 ASN B C 1
ATOM 2160 O O . ASN B 1 93 ? 11.175 36.239 -26.997 1.00 7.13 90 ASN B O 1
ATOM 2165 N N . LEU B 1 94 ? 12.076 34.555 -28.228 1.00 7.18 91 LEU B N 1
ATOM 2166 C CA . LEU B 1 94 ? 11.415 34.872 -29.481 1.00 8.57 91 LEU B CA 1
ATOM 2167 C C . LEU B 1 94 ? 10.323 33.858 -29.759 1.00 8.85 91 LEU B C 1
ATOM 2168 O O . LEU B 1 94 ? 10.588 32.691 -30.066 1.00 8.55 91 LEU B O 1
ATOM 2173 N N . GLU B 1 95 ? 9.099 34.329 -29.692 1.00 10.39 92 GLU B N 1
ATOM 2174 C CA . GLU B 1 95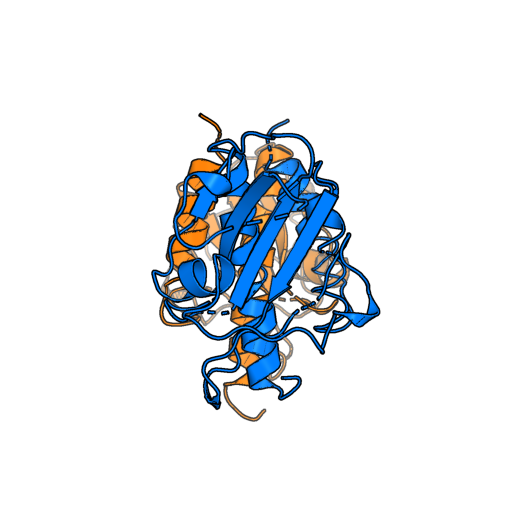 ? 7.964 33.502 -29.981 1.00 11.54 92 GLU B CA 1
ATOM 2175 C C . GLU B 1 95 ? 8.027 33.056 -31.423 1.00 10.63 92 GLU B C 1
ATOM 2176 O O . GLU B 1 95 ? 7.781 31.901 -31.726 1.00 11.52 92 GLU B O 1
ATOM 2182 N N . ASN B 1 96 ? 8.320 34.001 -32.310 1.00 10.61 93 ASN B N 1
ATOM 2183 C CA . ASN B 1 96 ? 8.377 33.706 -33.721 1.00 11.43 93 ASN B CA 1
ATOM 2184 C C . ASN B 1 96 ? 9.731 34.143 -34.254 1.00 12.32 93 ASN B C 1
ATOM 2185 O O . ASN B 1 96 ? 9.932 35.312 -34.609 1.00 13.55 93 ASN B O 1
ATOM 2190 N N . ALA B 1 97 ? 10.661 33.199 -34.273 1.00 11.92 94 ALA B N 1
ATOM 2191 C CA . ALA B 1 97 ? 12.009 33.471 -34.669 1.00 12.80 94 ALA B CA 1
ATOM 2192 C C . ALA B 1 97 ? 12.151 33.537 -36.184 1.00 13.79 94 ALA B C 1
ATOM 2193 O O . ALA B 1 97 ? 13.199 33.944 -36.674 1.00 14.62 94 ALA B O 1
ATOM 2195 N N . SER B 1 98 ? 11.105 33.164 -36.921 1.00 14.40 95 SER B N 1
ATOM 2196 C CA . SER B 1 98 ? 11.136 33.236 -38.391 1.00 14.66 95 SER B CA 1
ATOM 2197 C C . SER B 1 98 ? 11.376 34.651 -38.878 1.00 15.43 95 SER B C 1
ATOM 2198 O O . SER B 1 98 ? 12.013 34.855 -39.908 1.00 16.51 95 SER B O 1
ATOM 2201 N N . LYS B 1 99 ? 10.864 35.628 -38.136 1.00 16.22 96 LYS B N 1
ATOM 2202 C CA . LYS B 1 99 ? 11.034 37.029 -38.499 1.00 17.39 96 LYS B CA 1
ATOM 2203 C C . LYS B 1 99 ? 12.498 37.469 -38.399 1.00 18.24 96 LYS B C 1
ATOM 2204 O O . LYS B 1 99 ? 12.872 38.512 -38.938 1.00 19.35 96 LYS B O 1
ATOM 2210 N N . HIS B 1 100 ? 13.326 36.662 -37.736 1.00 18.40 97 HIS B N 1
ATOM 2211 C CA . HIS B 1 100 ? 14.742 36.985 -37.538 1.00 19.24 97 HIS B CA 1
ATOM 2212 C C . HIS B 1 100 ? 15.651 35.897 -38.100 1.00 20.20 97 HIS B C 1
ATOM 2213 O O . HIS B 1 100 ? 16.816 35.843 -37.735 1.00 20.90 97 HIS B O 1
ATOM 2220 N N . GLU B 1 101 ? 15.122 35.059 -38.995 1.00 21.12 98 GLU B N 1
ATOM 2221 C CA . GLU B 1 101 ? 15.856 33.874 -39.482 1.00 21.35 98 GLU B CA 1
ATOM 2222 C C . GLU B 1 101 ? 17.007 34.219 -40.425 1.00 21.79 98 GLU B C 1
ATOM 2223 O O . GLU B 1 101 ? 18.042 33.534 -40.458 1.00 21.60 98 GLU B O 1
ATOM 2229 N N . ARG B 1 102 ? 16.830 35.271 -41.211 1.00 21.22 99 ARG B N 1
ATOM 2230 C CA . ARG B 1 102 ? 17.793 35.540 -42.283 1.00 21.13 99 ARG B CA 1
ATOM 2231 C C . ARG B 1 102 ? 19.223 35.756 -41.743 1.00 21.09 99 ARG B C 1
ATOM 2232 O O . ARG B 1 102 ? 20.204 35.257 -42.334 1.00 21.36 99 ARG B O 1
ATOM 2240 N N . PHE B 1 103 ? 19.338 36.498 -40.635 1.00 20.68 100 PHE B N 1
ATOM 2241 C CA . PHE B 1 103 ? 20.644 36.786 -40.035 1.00 20.48 100 PHE B CA 1
ATOM 2242 C C . PHE B 1 103 ? 20.757 36.223 -38.625 1.00 20.86 100 PHE B C 1
ATOM 2243 O O . PHE B 1 103 ? 21.516 36.737 -37.777 1.00 21.27 100 PHE B O 1
ATOM 2251 N N . ALA B 1 104 ? 20.004 35.153 -38.380 1.00 21.06 101 ALA B N 1
ATOM 2252 C CA . ALA B 1 104 ? 20.065 34.416 -37.105 1.00 20.85 101 ALA B CA 1
ATOM 2253 C C . ALA B 1 104 ? 21.346 33.610 -36.948 1.00 20.96 101 ALA B C 1
ATOM 2254 O O . ALA B 1 104 ? 21.732 33.251 -35.823 1.00 21.54 101 ALA B O 1
ATOM 2256 N N . TYR B 1 105 ? 21.977 33.273 -38.069 1.00 21.19 102 TYR B N 1
ATOM 2257 C CA . TYR B 1 105 ? 23.200 32.449 -38.087 1.00 21.38 102 TYR B CA 1
ATOM 2258 C C . TYR B 1 105 ? 23.192 31.351 -37.031 1.00 22.03 102 TYR B C 1
ATOM 2259 O O . TYR B 1 105 ? 24.129 31.199 -36.236 1.00 21.29 102 TYR B O 1
ATOM 2268 N N . LEU B 1 106 ? 22.095 30.596 -37.032 1.00 22.97 103 LEU B N 1
ATOM 2269 C CA . LEU B 1 106 ? 21.930 29.469 -36.142 1.00 23.69 103 LEU B CA 1
ATOM 2270 C C . LEU B 1 106 ? 22.875 28.369 -36.591 1.00 24.28 103 LEU B C 1
ATOM 2271 O O . LEU B 1 106 ? 23.233 28.283 -37.777 1.00 25.19 103 LEU B O 1
ATOM 2276 N N . PRO B 1 107 ? 23.321 27.543 -35.642 1.00 24.94 104 PRO B N 1
ATOM 2277 C CA . PRO B 1 107 ? 24.263 26.465 -35.950 1.00 25.05 104 PRO B CA 1
ATOM 2278 C C . PRO B 1 107 ? 23.628 25.322 -36.748 1.00 25.35 104 PRO B C 1
ATOM 2279 O O . PRO B 1 107 ? 22.449 25.404 -37.115 1.00 25.64 104 PRO B O 1
ATOM 2283 N N . GLY B 1 110 ? 21.262 20.554 -39.249 1.00 22.08 107 GLY B N 1
ATOM 2284 C CA . GLY B 1 110 ? 20.579 19.748 -40.258 1.00 22.42 107 GLY B CA 1
ATOM 2285 C C . GLY B 1 110 ? 19.488 20.474 -41.038 1.00 22.49 107 GLY B C 1
ATOM 2286 O O . GLY B 1 110 ? 19.512 21.699 -41.180 1.00 22.36 107 GLY B O 1
ATOM 2287 N N . GLU B 1 111 ? 18.523 19.697 -41.526 1.00 22.63 108 GLU B N 1
ATOM 2288 C CA . GLU B 1 111 ? 17.436 20.194 -42.385 1.00 22.79 108 GLU B CA 1
ATOM 2289 C C . GLU B 1 111 ? 16.411 21.035 -41.624 1.00 22.75 108 GLU B C 1
ATOM 2290 O O . GLU B 1 111 ? 15.896 22.024 -42.156 1.00 23.20 108 GLU B O 1
ATOM 2296 N N . GLU B 1 112 ? 16.137 20.636 -40.381 1.00 22.63 109 GLU B N 1
ATOM 2297 C CA . GLU B 1 112 ? 14.998 21.138 -39.587 1.00 22.27 109 GLU B CA 1
ATOM 2298 C C . GLU B 1 112 ? 14.995 22.656 -39.406 1.00 21.89 109 GLU B C 1
ATOM 2299 O O . GLU B 1 112 ? 16.058 23.274 -39.298 1.00 22.79 109 GLU B O 1
ATOM 2305 N N . ILE B 1 113 ? 13.797 23.250 -39.375 1.00 20.80 110 ILE B N 1
ATOM 2306 C CA . ILE B 1 113 ? 13.621 24.684 -39.108 1.00 20.72 110 ILE B CA 1
ATOM 2307 C C . ILE B 1 113 ? 12.873 24.840 -37.771 1.00 17.76 110 ILE B C 1
ATOM 2308 O O . ILE B 1 113 ? 11.848 24.178 -37.506 1.00 17.12 110 ILE B O 1
ATOM 2313 N N . TYR B 1 114 ? 13.413 25.702 -36.921 1.00 15.44 111 TYR B N 1
ATOM 2314 C CA . TYR B 1 114 ? 12.814 25.962 -35.628 1.00 13.12 111 TYR B CA 1
ATOM 2315 C C . TYR B 1 114 ? 12.372 27.405 -35.561 1.00 12.51 111 TYR B C 1
ATOM 2316 O O . TYR B 1 114 ? 13.202 28.311 -35.507 1.00 14.05 111 TYR B O 1
ATOM 2325 N N . ASN B 1 115 ? 11.066 27.613 -35.485 1.00 10.35 112 ASN B N 1
ATOM 2326 C CA . ASN B 1 115 ? 10.501 28.949 -35.513 1.00 11.20 112 ASN B CA 1
ATOM 2327 C C . ASN B 1 115 ? 10.273 29.564 -34.158 1.00 9.97 112 ASN B C 1
ATOM 2328 O O . ASN B 1 115 ? 9.708 30.643 -34.065 1.00 11.11 112 ASN B O 1
ATOM 2333 N N . SER B 1 116 ? 10.708 28.890 -33.094 1.00 8.14 113 SER B N 1
ATOM 2334 C CA . SER B 1 116 ? 10.773 29.513 -31.775 1.00 8.03 113 SER B CA 1
ATOM 2335 C C . SER B 1 116 ? 12.190 29.341 -31.217 1.00 7.79 113 SER B C 1
ATOM 2336 O O . SER B 1 116 ? 12.830 28.324 -31.437 1.00 8.41 113 SER B O 1
ATOM 2339 N N . PHE B 1 117 ? 12.665 30.366 -30.513 1.00 7.02 114 PHE B N 1
ATOM 2340 C CA . PHE B 1 117 ? 14.006 30.373 -29.948 1.00 6.62 114 PHE B CA 1
ATOM 2341 C C . PHE B 1 117 ? 13.924 31.010 -28.568 1.00 6.33 114 PHE B C 1
ATOM 2342 O O . PHE B 1 117 ? 13.440 32.118 -28.429 1.00 7.18 114 PHE B O 1
ATOM 2350 N N . LEU B 1 118 ? 14.445 30.309 -27.584 1.00 5.74 115 LEU B N 1
ATOM 2351 C CA . LEU B 1 118 ? 14.558 30.822 -26.231 1.00 6.26 115 LEU B CA 1
ATOM 2352 C C . LEU B 1 118 ? 15.979 30.581 -25.761 1.00 5.92 115 LEU B C 1
ATOM 2353 O O . LEU B 1 118 ? 16.385 29.445 -25.523 1.00 5.83 115 LEU B O 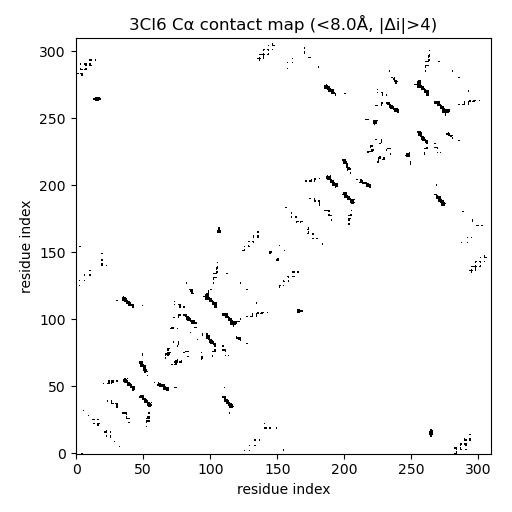1
ATOM 2358 N N . GLY B 1 119 ? 16.764 31.650 -25.718 1.00 4.95 116 GLY B N 1
ATOM 2359 C CA . GLY B 1 119 ? 18.203 31.556 -25.349 1.00 5.20 116 GLY B CA 1
ATOM 2360 C C . GLY B 1 119 ? 18.424 32.237 -24.014 1.00 5.12 116 GLY B C 1
ATOM 2361 O O . GLY B 1 119 ? 17.893 33.349 -23.792 1.00 4.97 116 GLY B O 1
ATOM 2362 N N . VAL B 1 120 ? 19.185 31.576 -23.137 1.00 4.67 117 VAL B N 1
ATOM 2363 C CA . VAL B 1 120 ? 19.368 32.017 -21.777 1.00 5.34 117 VAL B CA 1
ATOM 2364 C C . VAL B 1 120 ? 20.877 32.018 -21.496 1.00 5.59 117 VAL B C 1
ATOM 2365 O O . VAL B 1 120 ? 21.554 31.015 -21.748 1.00 6.00 117 VAL B O 1
ATOM 2369 N N . PRO B 1 121 ? 21.409 33.143 -21.034 1.00 5.45 118 PRO B N 1
ATOM 2370 C CA . PRO B 1 121 ? 22.862 33.150 -20.790 1.00 4.76 118 PRO B CA 1
ATOM 2371 C C . PRO B 1 121 ? 23.214 32.415 -19.508 1.00 5.91 118 PRO B C 1
ATOM 2372 O O . PRO B 1 121 ? 22.488 32.494 -18.511 1.00 8.09 118 PRO B O 1
ATOM 2376 N N . VAL B 1 122 ? 24.362 31.730 -19.536 1.00 5.02 119 VAL B N 1
ATOM 2377 C CA . VAL B 1 122 ? 24.934 31.065 -18.351 1.00 4.75 119 VAL B CA 1
ATOM 2378 C C . VAL B 1 122 ? 26.049 32.010 -17.927 1.00 5.69 119 VAL B C 1
ATOM 2379 O O . VAL B 1 122 ? 27.030 32.187 -18.660 1.00 6.47 119 VAL B O 1
ATOM 2407 N N . TYR B 1 124 ? 28.642 33.447 -14.746 1.00 5.69 121 TYR B N 1
ATOM 2408 C CA . TYR B 1 124 ? 29.323 33.227 -13.482 1.00 5.31 121 TYR B CA 1
ATOM 2409 C C . TYR B 1 124 ? 30.245 34.399 -13.213 1.00 5.60 121 TYR B C 1
ATOM 2410 O O . TYR B 1 124 ? 31.077 34.719 -14.015 1.00 5.25 121 TYR B O 1
ATOM 2419 N N . ARG B 1 125 ? 30.087 35.036 -12.063 1.00 5.62 122 ARG B N 1
ATOM 2420 C CA . ARG B 1 125 ? 30.953 36.137 -11.693 1.00 6.44 122 ARG B CA 1
ATOM 2421 C C . ARG B 1 125 ? 31.106 37.152 -12.816 1.00 5.42 122 ARG B C 1
ATOM 2422 O O . ARG B 1 125 ? 32.238 37.575 -13.162 1.00 7.01 122 ARG B O 1
ATOM 2430 N N . ARG B 1 126 ? 29.954 37.534 -13.382 1.00 4.54 123 ARG B N 1
ATOM 2431 C CA . ARG B 1 126 ? 29.862 38.499 -14.475 1.00 5.72 123 ARG B CA 1
ATOM 2432 C C . ARG B 1 126 ? 30.423 38.033 -15.817 1.00 5.39 123 ARG B C 1
ATOM 2433 O O . ARG B 1 126 ? 30.423 38.821 -16.762 1.00 7.43 123 ARG B O 1
ATOM 2441 N N . LYS B 1 127 ? 30.888 36.789 -15.920 1.00 6.09 124 LYS B N 1
ATOM 2442 C CA . LYS B 1 127 ? 31.447 36.263 -17.164 1.00 6.69 124 LYS B CA 1
ATOM 2443 C C . LYS B 1 127 ? 30.481 35.272 -17.821 1.00 6.60 124 LYS B C 1
ATOM 2444 O O . LYS B 1 127 ? 29.859 34.461 -17.153 1.00 6.39 124 LYS B O 1
ATOM 2450 N N . VAL B 1 128 ? 30.354 35.340 -19.144 1.00 7.43 125 VAL B N 1
ATOM 2451 C CA . VAL B 1 128 ? 29.520 34.390 -19.874 1.00 6.90 125 VAL B CA 1
ATOM 2452 C C . VAL B 1 128 ? 30.237 33.059 -20.020 1.00 6.75 125 VAL B C 1
ATOM 2453 O O . VAL B 1 128 ? 31.361 33.011 -20.525 1.00 9.28 125 VAL B O 1
ATOM 2465 N N . GLY B 1 130 ? 28.412 30.342 -21.196 1.00 4.88 127 GLY B N 1
ATOM 2466 C CA . GLY B 1 130 ? 27.699 29.553 -22.230 1.00 4.77 127 GLY B CA 1
ATOM 2467 C C . GLY B 1 130 ? 26.312 30.101 -22.443 1.00 4.45 127 GLY B C 1
ATOM 2468 O O . GLY B 1 130 ? 25.959 31.125 -21.872 1.00 5.16 127 GLY B O 1
ATOM 2469 N N . VAL B 1 131 ? 25.568 29.419 -23.295 1.00 4.25 128 VAL B N 1
ATOM 2470 C CA . VAL B 1 131 ? 24.207 29.783 -23.645 1.00 4.46 128 VAL B CA 1
ATOM 2471 C C . VAL B 1 131 ? 23.391 28.511 -23.733 1.00 5.31 128 VAL B C 1
ATOM 2472 O O . VAL B 1 131 ? 23.757 27.568 -24.390 1.00 5.28 128 VAL B O 1
ATOM 2476 N N . LEU B 1 132 ? 22.252 28.521 -23.050 1.00 5.66 129 LEU B N 1
ATOM 2477 C CA . LEU B 1 132 ? 21.268 27.458 -23.156 1.00 6.76 129 LEU B CA 1
ATOM 2478 C C . LEU B 1 132 ? 20.228 27.851 -24.188 1.00 6.95 129 LEU B C 1
ATOM 2479 O O . LEU B 1 132 ? 19.750 28.991 -24.193 1.00 8.69 129 LEU B O 1
ATOM 2484 N N . VAL B 1 133 ? 19.901 26.920 -25.088 1.00 6.36 130 VAL B N 1
ATOM 2485 C CA . VAL B 1 133 ? 18.957 27.188 -26.157 1.00 7.44 130 VAL B CA 1
ATOM 2486 C C . VAL B 1 133 ? 17.814 26.186 -26.111 1.00 8.70 130 VAL B C 1
ATOM 2487 O O . VAL B 1 133 ? 18.049 24.984 -26.073 1.00 9.87 130 VAL B O 1
ATOM 2491 N N . VAL B 1 134 ? 16.583 26.677 -26.123 1.00 6.70 131 VAL B N 1
ATOM 2492 C CA . VAL B 1 134 ? 15.375 25.885 -26.281 1.00 7.19 131 VAL B CA 1
ATOM 2493 C C . VAL B 1 134 ? 14.772 26.271 -27.624 1.00 6.10 131 VAL B C 1
ATOM 2494 O O . VAL B 1 134 ? 14.616 27.469 -27.941 1.00 6.06 131 VAL B O 1
ATOM 2498 N N . GLN B 1 135 ? 14.486 25.290 -28.459 1.00 5.68 132 GLN B N 1
ATOM 2499 C CA . GLN B 1 135 ? 13.909 25.543 -29.787 1.00 7.33 132 GLN B CA 1
ATOM 2500 C C . GLN B 1 135 ? 12.719 24.642 -30.029 1.00 6.94 132 GLN B C 1
ATOM 2501 O O . GLN B 1 135 ? 12.671 23.521 -29.529 1.00 6.20 132 GLN B O 1
ATOM 2507 N N . ASN B 1 136 ? 11.771 25.124 -30.816 1.00 8.25 133 ASN B N 1
ATOM 2508 C CA . ASN B 1 136 ? 10.635 24.339 -31.230 1.00 8.31 133 ASN B CA 1
ATOM 2509 C C . ASN B 1 136 ? 10.359 24.610 -32.695 1.00 9.86 133 ASN B C 1
ATOM 2510 O O . ASN B 1 136 ? 10.665 25.687 -33.221 1.00 9.59 133 ASN B O 1
ATOM 2515 N N . LYS B 1 137 ? 9.776 23.611 -33.342 1.00 10.31 134 LYS B N 1
ATOM 2516 C CA . LYS B 1 137 ? 9.487 23.732 -34.766 1.00 11.64 134 LYS B CA 1
ATOM 2517 C C . LYS B 1 137 ? 8.543 24.896 -35.075 1.00 11.98 134 LYS B C 1
ATOM 2518 O O . LYS B 1 137 ? 8.824 25.737 -35.942 1.00 13.09 134 LYS B O 1
ATOM 2524 N N . GLN B 1 138 ? 7.465 24.977 -34.337 1.00 10.98 135 GLN B N 1
ATOM 2525 C CA . GLN B 1 138 ? 6.485 26.029 -34.520 1.00 13.49 135 GLN B CA 1
ATOM 2526 C C . GLN B 1 138 ? 6.768 27.205 -33.619 1.00 11.99 135 GLN B C 1
ATOM 2527 O O . GLN B 1 138 ? 7.414 27.037 -32.587 1.00 12.14 135 GLN B O 1
ATOM 2533 N N . PRO B 1 139 ? 6.235 28.384 -33.954 1.00 11.10 136 PRO B N 1
ATOM 2534 C CA . PRO B 1 139 ? 6.303 29.502 -33.014 1.00 10.15 136 PRO B CA 1
ATOM 2535 C C . PRO B 1 139 ? 5.626 29.086 -31.688 1.00 9.74 136 PRO B C 1
ATOM 2536 O O . PRO B 1 139 ? 4.604 28.398 -31.701 1.00 10.46 136 PRO B O 1
ATOM 2540 N N . GLN B 1 140 ? 6.198 29.505 -30.561 1.00 8.50 137 GLN B N 1
ATOM 2541 C CA . GLN B 1 140 ? 5.700 29.164 -29.213 1.00 9.66 137 GLN B CA 1
ATOM 2542 C C . GLN B 1 140 ? 5.920 30.362 -28.295 1.00 8.98 137 GLN B C 1
ATOM 2543 O O . GLN B 1 140 ? 7.021 30.910 -28.262 1.00 8.52 137 GLN B O 1
ATOM 2549 N N . ASP B 1 141 ? 4.927 30.692 -27.492 1.00 9.18 138 ASP B N 1
ATOM 2550 C CA . ASP B 1 141 ? 4.991 31.767 -26.515 1.00 9.60 138 ASP B CA 1
ATOM 2551 C C . ASP B 1 141 ? 5.287 31.112 -25.187 1.00 9.94 138 ASP B C 1
ATOM 2552 O O . ASP B 1 141 ? 4.433 30.410 -24.616 1.00 11.90 138 ASP B O 1
ATOM 2557 N N . PHE B 1 142 ? 6.509 31.317 -24.718 1.00 9.25 139 PHE B N 1
ATOM 2558 C CA . PHE B 1 142 ? 6.944 30.803 -23.417 1.00 8.98 139 PHE B CA 1
ATOM 2559 C C . PHE B 1 142 ? 6.878 31.869 -22.349 1.00 9.41 139 PHE B C 1
ATOM 2560 O O . PHE B 1 142 ? 7.356 32.985 -22.557 1.00 9.87 139 PHE B O 1
ATOM 2568 N N . SER B 1 143 ? 6.307 31.511 -21.203 1.00 9.53 140 SER B N 1
ATOM 2569 C CA . SER B 1 143 ? 6.011 32.442 -20.151 1.00 10.62 140 SER B CA 1
ATOM 2570 C C . SER B 1 143 ? 7.200 32.730 -19.248 1.00 10.40 140 SER B C 1
ATOM 2571 O O . SER B 1 143 ? 8.267 32.115 -19.338 1.00 9.50 140 SER B O 1
ATOM 2574 N N . GLU B 1 144 ? 6.959 33.618 -18.292 1.00 11.98 141 GLU B N 1
ATOM 2575 C CA . GLU B 1 144 ? 7.922 33.968 -17.287 1.00 12.11 141 GLU B CA 1
ATOM 2576 C C . GLU B 1 144 ? 8.292 32.801 -16.429 1.00 10.57 141 GLU B C 1
ATOM 2577 O O . GLU B 1 144 ? 9.405 32.767 -15.944 1.00 10.95 141 GLU B O 1
ATOM 2583 N N . ALA B 1 145 ? 7.395 31.851 -16.195 1.00 9.76 142 ALA B N 1
ATOM 2584 C CA . ALA B 1 145 ? 7.761 30.665 -15.430 1.00 9.66 142 ALA B CA 1
ATOM 2585 C C . ALA B 1 145 ? 8.870 29.887 -16.086 1.00 8.90 142 ALA B C 1
ATOM 2586 O O . ALA B 1 145 ? 9.819 29.413 -15.418 1.00 8.21 142 ALA B O 1
ATOM 2588 N N . ALA B 1 146 ? 8.752 29.699 -17.389 1.00 8.51 143 ALA B N 1
ATOM 2589 C CA . ALA B 1 146 ? 9.769 28.993 -18.122 1.00 7.89 143 ALA B CA 1
ATOM 2590 C C . ALA B 1 146 ? 11.065 29.763 -18.049 1.00 6.77 143 ALA B C 1
ATOM 2591 O O . ALA B 1 146 ? 12.124 29.160 -17.809 1.00 6.47 143 ALA B O 1
ATOM 2593 N N . GLU B 1 147 ? 11.016 31.084 -18.218 1.00 6.08 144 GLU B N 1
ATOM 2594 C CA . GLU B 1 147 ? 12.264 31.856 -18.123 1.00 5.56 144 GLU B CA 1
ATOM 2595 C C . GLU B 1 147 ? 12.910 31.701 -16.741 1.00 5.17 144 GLU B C 1
ATOM 2596 O O . GLU B 1 147 ? 14.126 31.462 -16.615 1.00 5.42 144 GLU B O 1
ATOM 2602 N N . SER B 1 148 ? 12.098 31.816 -15.692 1.00 5.50 145 SER B N 1
ATOM 2603 C CA . SER B 1 148 ? 12.617 31.690 -14.325 1.00 5.69 145 SER B CA 1
ATOM 2604 C C . SER B 1 148 ? 13.225 30.331 -14.050 1.00 6.27 145 SER B C 1
ATOM 2605 O O . SER B 1 148 ? 14.274 30.245 -13.429 1.00 5.37 145 SER B O 1
ATOM 2608 N N . PHE B 1 149 ? 12.569 29.269 -14.502 1.00 5.51 146 PHE B N 1
ATOM 2609 C CA . PHE B 1 149 ? 13.051 27.903 -14.399 1.00 5.71 146 PHE B CA 1
ATOM 2610 C C . PHE B 1 149 ? 14.424 27.774 -15.033 1.00 6.29 146 PHE B C 1
ATOM 2611 O O . PHE B 1 149 ? 15.362 27.247 -14.437 1.00 6.09 146 PHE B O 1
ATOM 2619 N N . LEU B 1 150 ? 14.527 28.246 -16.277 1.00 5.41 147 LEU B N 1
ATOM 2620 C CA . LEU B 1 150 ? 15.786 28.105 -17.004 1.00 5.15 147 LEU B CA 1
ATOM 2621 C C . LEU B 1 150 ? 16.872 28.959 -16.397 1.00 4.97 147 LEU B C 1
ATOM 2622 O O . LEU B 1 150 ? 18.028 28.538 -16.358 1.00 6.10 147 LEU B O 1
ATOM 2627 N N . VAL B 1 151 ? 16.553 30.199 -16.002 1.00 5.00 148 VAL B N 1
ATOM 2628 C CA . VAL B 1 151 ? 17.566 31.043 -15.340 1.00 4.87 148 VAL B CA 1
ATOM 2629 C C . VAL B 1 151 ? 18.154 30.338 -14.114 1.00 5.01 148 VAL B C 1
ATOM 2630 O O . VAL B 1 151 ? 19.369 30.346 -13.883 1.00 5.60 148 VAL B O 1
ATOM 2634 N N . THR B 1 152 ? 17.297 29.722 -13.307 1.00 4.56 149 THR B N 1
ATOM 2635 C CA . THR B 1 152 ? 17.746 29.073 -12.083 1.00 5.57 149 THR B CA 1
ATOM 2636 C C . THR B 1 152 ? 18.642 27.872 -12.385 1.00 6.53 149 THR B C 1
ATOM 2637 O O . THR B 1 152 ? 19.726 27.739 -11.795 1.00 7.08 149 THR B O 1
ATOM 2641 N N . LEU B 1 153 ? 18.253 27.025 -13.349 1.00 5.32 150 LEU B N 1
ATOM 2642 C CA . LEU B 1 153 ? 19.118 25.926 -13.752 1.00 6.24 150 LEU B CA 1
ATOM 2643 C C . LEU B 1 153 ? 20.419 26.430 -14.342 1.00 6.50 150 LEU B C 1
ATOM 2644 O O . LEU B 1 153 ? 21.487 25.877 -14.086 1.00 6.94 150 LEU B O 1
ATOM 2649 N N . CYS B 1 154 ? 20.360 27.490 -15.152 1.00 6.37 151 CYS B N 1
ATOM 2650 C CA . CYS B 1 154 ? 21.608 27.971 -15.719 1.00 6.13 151 CYS B CA 1
ATOM 2651 C C . CYS B 1 154 ? 22.558 28.471 -14.606 1.00 6.25 151 CYS B C 1
ATOM 2652 O O . CYS B 1 154 ? 23.791 28.315 -14.686 1.00 6.08 151 CYS B O 1
ATOM 2655 N N . ALA B 1 155 ? 21.989 29.085 -13.561 1.00 5.42 152 ALA B N 1
ATOM 2656 C CA . ALA B 1 155 ? 22.811 29.612 -12.466 1.00 6.31 152 ALA B CA 1
ATOM 2657 C C . ALA B 1 155 ? 23.468 28.469 -11.716 1.00 6.60 152 ALA B C 1
ATOM 2658 O O . ALA B 1 155 ? 24.638 28.592 -11.262 1.00 7.21 152 ALA B O 1
ATOM 2660 N N . GLN B 1 156 ? 22.782 27.342 -11.613 1.00 6.72 153 GLN B N 1
ATOM 2661 C CA . GLN B 1 156 ? 23.404 26.164 -10.994 1.00 7.38 153 GLN B CA 1
ATOM 2662 C C . GLN B 1 156 ? 24.545 25.671 -11.861 1.00 6.26 153 GLN B C 1
ATOM 2663 O O . GLN B 1 156 ? 25.679 25.407 -11.369 1.00 6.34 153 GLN B O 1
ATOM 2669 N N A LEU B 1 157 ? 24.313 25.565 -13.166 0.50 6.05 154 LEU B N 1
ATOM 2670 N N B LEU B 1 157 ? 24.274 25.602 -13.159 0.50 6.67 154 LEU B N 1
ATOM 2671 C CA A LEU B 1 157 ? 25.381 25.070 -14.050 0.50 6.41 154 LEU B CA 1
ATOM 2672 C CA B LEU B 1 157 ? 25.259 25.119 -14.116 0.50 6.79 154 LEU B CA 1
ATOM 2673 C C A LEU B 1 157 ? 26.534 26.046 -14.112 0.50 5.62 154 LEU B C 1
ATOM 2674 C C B LEU B 1 157 ? 26.475 26.035 -14.141 0.50 5.93 154 LEU B C 1
ATOM 2675 O O A LEU B 1 157 ? 27.663 25.646 -14.352 0.50 5.72 154 LEU B O 1
ATOM 2676 O O B LEU B 1 157 ? 27.583 25.569 -14.368 0.50 6.08 154 LEU B O 1
ATOM 2685 N N . SER B 1 158 ? 26.270 27.328 -13.896 1.00 5.51 155 SER B N 1
ATOM 2686 C CA . SER B 1 158 ? 27.365 28.299 -14.050 1.00 5.29 155 SER B CA 1
ATOM 2687 C C . SER B 1 158 ? 28.558 27.976 -13.170 1.00 4.94 155 SER B C 1
ATOM 2688 O O . SER B 1 158 ? 29.717 28.080 -13.609 1.00 6.54 155 SER B O 1
ATOM 2691 N N . GLY B 1 159 ? 28.316 27.548 -11.920 1.00 5.17 156 GLY B N 1
ATOM 2692 C CA . GLY B 1 159 ? 29.403 27.169 -11.033 1.00 6.38 156 GLY B CA 1
ATOM 2693 C C . GLY B 1 159 ? 29.998 25.820 -11.309 1.00 6.17 156 GLY B C 1
ATOM 2694 O O . GLY B 1 159 ? 31.185 25.648 -11.123 1.00 6.09 156 GLY B O 1
ATOM 2695 N N . VAL B 1 160 ? 29.191 24.869 -11.764 1.00 5.62 157 VAL B N 1
ATOM 2696 C CA . VAL B 1 160 ? 29.712 23.588 -12.228 1.00 5.67 157 VAL B CA 1
ATOM 2697 C C . VAL B 1 160 ? 30.705 23.847 -13.378 1.00 5.93 157 VAL B C 1
ATOM 2698 O O . VAL B 1 160 ? 31.790 23.257 -13.431 1.00 5.88 157 VAL B O 1
ATOM 2702 N N . ILE B 1 161 ? 30.326 24.716 -14.312 1.00 5.33 158 ILE B N 1
ATOM 2703 C CA . ILE B 1 161 ? 31.186 25.039 -15.448 1.00 5.70 158 ILE B CA 1
ATOM 2704 C C . ILE B 1 161 ? 32.440 25.776 -14.998 1.00 5.41 158 ILE B C 1
ATOM 2705 O O . ILE B 1 161 ? 33.575 25.418 -15.360 1.00 4.75 158 ILE B O 1
ATOM 2710 N N . ALA B 1 162 ? 32.258 26.818 -14.179 1.00 5.14 159 ALA B N 1
ATOM 2711 C CA . ALA B 1 162 ? 33.426 27.532 -13.634 1.00 5.39 159 ALA B CA 1
ATOM 2712 C C . ALA B 1 162 ? 34.410 26.583 -12.900 1.00 4.24 159 ALA B C 1
ATOM 2713 O O . ALA B 1 162 ? 35.625 26.628 -13.096 1.00 5.40 159 ALA B O 1
ATOM 2715 N N . HIS B 1 163 ? 33.875 25.686 -12.093 1.00 5.32 160 HIS B N 1
ATOM 2716 C CA . HIS B 1 163 ? 34.691 24.727 -11.381 1.00 4.84 160 HIS B CA 1
ATOM 2717 C C . HIS B 1 163 ? 35.458 23.835 -12.376 1.00 4.59 160 HIS B C 1
ATOM 2718 O O . HIS B 1 163 ? 36.650 23.615 -12.197 1.00 4.59 160 HIS B O 1
ATOM 2725 N N . ALA B 1 164 ? 34.770 23.398 -13.411 1.00 5.20 161 ALA B N 1
ATOM 2726 C CA . ALA B 1 164 ? 35.367 22.519 -14.424 1.00 5.43 161 ALA B CA 1
ATOM 2727 C C . ALA B 1 164 ? 36.536 23.186 -15.082 1.00 4.57 161 ALA B C 1
ATOM 2728 O O . ALA B 1 164 ? 37.589 22.569 -15.306 1.00 7.14 161 ALA B O 1
ATOM 2730 N N . HIS B 1 165 ? 36.374 24.463 -15.409 1.00 5.22 162 HIS B N 1
ATOM 2731 C CA . HIS B 1 165 ? 37.473 25.234 -15.953 1.00 6.09 162 HIS B CA 1
ATOM 2732 C C . HIS B 1 165 ? 38.640 25.294 -14.960 1.00 6.98 162 HIS B C 1
ATOM 2733 O O . HIS B 1 165 ? 39.827 25.131 -15.350 1.00 7.55 162 HIS B O 1
ATOM 2740 N N . ALA B 1 166 ? 38.341 25.575 -13.697 1.00 5.86 163 ALA B N 1
ATOM 2741 C CA . ALA B 1 166 ? 39.368 25.819 -12.714 1.00 6.03 163 ALA B CA 1
ATOM 2742 C C . ALA B 1 166 ? 40.159 24.576 -12.359 1.00 5.62 163 ALA B C 1
ATOM 2743 O O . ALA B 1 166 ? 41.277 24.706 -11.893 1.00 6.04 163 ALA B O 1
ATOM 2745 N N . VAL B 1 167 ? 39.590 23.383 -12.531 1.00 4.96 164 VAL B N 1
ATOM 2746 C CA . VAL B 1 167 ? 40.269 22.146 -12.220 1.00 5.19 164 VAL B CA 1
ATOM 2747 C C . VAL B 1 167 ? 40.633 21.357 -13.487 1.00 6.32 164 VAL B C 1
ATOM 2748 O O . VAL B 1 167 ? 41.131 20.236 -13.392 1.00 8.73 164 VAL B O 1
ATOM 2752 N N . GLY B 1 168 ? 40.426 21.937 -14.657 1.00 5.64 165 GLY B N 1
ATOM 2753 C CA . GLY B 1 168 ? 40.710 21.262 -15.911 1.00 6.01 165 GLY B CA 1
ATOM 2754 C C . GLY B 1 168 ? 42.118 21.485 -16.369 1.00 5.34 165 GLY B C 1
ATOM 2755 O O . GLY B 1 168 ? 43.028 21.712 -15.568 1.00 5.83 165 GLY B O 1
ATOM 2756 N N . ASN B 1 169 ? 42.303 21.406 -17.677 1.00 4.33 166 ASN B N 1
ATOM 2757 C CA . ASN B 1 169 ? 43.620 21.652 -18.224 1.00 4.56 166 ASN B CA 1
ATOM 2758 C C . ASN B 1 169 ? 44.111 23.032 -17.845 1.00 4.78 166 ASN B C 1
ATOM 2759 O O . ASN B 1 169 ? 43.310 23.982 -17.718 1.00 4.92 166 ASN B O 1
ATOM 2764 N N . ILE B 1 170 ? 45.432 23.146 -17.729 1.00 4.73 167 ILE B N 1
ATOM 2765 C CA . ILE B 1 170 ? 46.040 24.437 -17.384 1.00 6.41 167 ILE B CA 1
ATOM 2766 C C . ILE B 1 170 ? 46.250 25.207 -18.682 1.00 7.44 167 ILE B C 1
ATOM 2767 O O . ILE B 1 170 ? 47.368 25.238 -19.249 1.00 9.67 167 ILE B O 1
ATOM 2772 N N . ASP B 1 171 ? 45.197 25.890 -19.085 1.00 9.24 168 ASP B N 1
ATOM 2773 C CA . ASP B 1 171 ? 45.204 26.605 -20.324 1.00 9.44 168 ASP B CA 1
ATOM 2774 C C . ASP B 1 171 ? 44.846 28.067 -20.078 1.00 10.17 168 ASP B C 1
ATOM 2775 O O . ASP B 1 171 ? 44.787 28.578 -18.935 1.00 9.31 168 ASP B O 1
#

Sequence (310 aa):
SSNQLDTLRRIVQEEINSSSSVSLHDSLDDIVNQVADAKVDVCSIYLLDERNQRYLLLASKKGLNPESVGHVSLQLSEGLVGLVGQRREEEIVNLENASKHEERFIYNSFLGVPVYRRRKVGVLVVQNKKQQPQQDDFSEEAAESFLVTLCAQQLSGVIAHAHAVGNISNQLDTLRRIVQEINSSSVSLHDSSLDIVNQVADAKVDVCSIIYLLLDEERNQRYLLASKGLNPESVGHHVSLQLSEGLVGLVGQREEEIVNLENASKHERFAYLPGEEIYNSFLGVPVYRRKVGVLVVQNKQPQDFSEAAESFLVTLCAQLLSGVIAHAHAVGNID

Solvent-accessible surface area: 15318 Å² total

Organism: Acinetobacter baylyi (strain ATCC 33305 / BD413 / ADP1) (NCBI:txid62977)

Secondary structure (DSSP, 8-state):
---HHHHHHHHHHHHT-SSHHHHHH--HHHHH---SEEEEEEEETTTTEEE--EESS-GGGTTT-EEETTSHHHHHHHHHTS-EEESSGGGSTT----EEEEEE--TT---EEEEEESS-----HHHHHHHHHHHHHHHHHHHHHHHHT--/---HHHHHHHHHHHHT-SSHHHHHH--HHHHH---SEEEEEEEETTTTEEE--EESS-GGGTTT-EEETT-HHHHHHHHHTS-EEES-GGGG-TT----------EEEEEE--TT---EEEEEESS-----HHHHHHHHHHHHHHHHHHHHHHHHS---